Protein AF-A0A2G2LT87-F1 (afdb_monomer)

Mean predicted aligned error: 10.9 Å

Sequence (177 aa):
MTANQSNPQNSFKLSARSSERLAGVHKDLARVVRRALQLSAIDFTVLEGRRSIERQTQLYESGATRTLNSRHLSGHAVDLGAWVGGGVRWDWPLYETINQAMQLAATEQCVPVEWGGDWKNFKDGPHFQLPWDTYPILRQAQDEEIQNEGANQTPHGEPVEPCPSSILRQAQDEGTE

Radius of gyration: 18.76 Å; Cα contacts (8 Å, |Δi|>4): 238; chains: 1; bounding box: 46×57×58 Å

Foldseek 3Di:
DDDPPPDPQPPADADPVQVVQLVQADPLLSQLLNQLCRVFPFHKYWPHFADDLVRLVVCCVVVVDVDSDDQSPNRFKTFMFTQPPHDGDDDQVSLVRSVVSSLVSCQVSLFDKDAQCPDPPDRDSRMMGGDCVVDPPPDPPPPDDDDDDDDDDDDDDDPDDRRPPVSVPPPPPPDDD

pLDDT: mean 81.55, std 22.49, range [33.25, 98.69]

Nearest PDB structures (foldseek):
  5opz-assembly2_B  TM=9.266E-01  e=4.142E-18  Serratia marcescens
  8q2g-assembly1_A  TM=9.250E-01  e=1.895E-13  Escherichia phage ECD7
  2mxz-assembly1_A  TM=7.699E-01  e=1.326E-09  Tequintavirus T5
  8p3a-assembly1_A  TM=7.446E-01  e=9.917E-09  Escherichia phage T5

Secondary structure (DSSP, 8-state):
---------------HHHHHHHHTS-HHHHHHHHHHHHH-SSEEEEEE-S--HHHHHHHHHTTS-S-S--GGGGT-EEEEEEEETTEEE--HHHHHHHHHHHHHHHHHTT---EEGGG-SSS--TTEEE--TTTS-------SS-S----------PPP-PPPPHHHHTTSS-S---

Structure (mmCIF, N/CA/C/O backbone):
data_AF-A0A2G2LT87-F1
#
_entry.id   AF-A0A2G2LT87-F1
#
loop_
_atom_site.group_PDB
_atom_site.id
_atom_site.type_symbol
_atom_site.label_atom_id
_atom_site.label_alt_id
_atom_site.label_comp_id
_atom_site.label_asym_id
_atom_site.label_entity_id
_atom_site.label_seq_id
_atom_site.pdbx_PDB_ins_code
_atom_site.Cartn_x
_atom_site.Cartn_y
_atom_site.Cartn_z
_atom_site.occupancy
_atom_site.B_iso_or_equiv
_atom_site.auth_seq_id
_atom_site.auth_comp_id
_atom_site.auth_asym_id
_atom_site.auth_atom_id
_atom_site.pdbx_PDB_model_num
ATOM 1 N N . MET A 1 1 ? -6.455 13.511 35.532 1.00 38.75 1 MET A N 1
ATOM 2 C CA . MET A 1 1 ? -7.447 12.585 34.949 1.00 38.75 1 MET A CA 1
ATOM 3 C C . MET A 1 1 ? -7.328 12.694 33.438 1.00 38.75 1 MET A C 1
ATOM 5 O O . MET A 1 1 ? -7.975 13.547 32.852 1.00 38.75 1 MET A O 1
ATOM 9 N N . THR A 1 2 ? -6.438 11.931 32.812 1.00 36.53 2 THR A N 1
ATOM 10 C CA . THR A 1 2 ? -6.363 11.853 31.346 1.00 36.53 2 THR A CA 1
ATOM 11 C C . THR A 1 2 ? -6.905 10.493 30.942 1.00 36.53 2 THR A C 1
ATOM 13 O O . THR A 1 2 ? -6.477 9.458 31.451 1.00 36.53 2 THR A O 1
ATOM 16 N N . ALA A 1 3 ? -7.965 10.527 30.140 1.00 38.31 3 ALA A N 1
ATOM 17 C CA . ALA A 1 3 ? -8.736 9.365 29.749 1.00 38.31 3 ALA A CA 1
ATOM 18 C C . ALA A 1 3 ? -7.861 8.411 28.931 1.00 38.31 3 ALA A C 1
ATOM 20 O O . ALA A 1 3 ? -7.444 8.728 27.820 1.00 38.31 3 ALA A O 1
ATOM 21 N N . ASN A 1 4 ? -7.611 7.235 29.497 1.00 41.84 4 ASN A N 1
ATOM 22 C CA . ASN A 1 4 ? -7.094 6.082 28.785 1.00 41.84 4 ASN A CA 1
ATOM 23 C C . ASN A 1 4 ? -8.239 5.559 27.902 1.00 41.84 4 ASN A C 1
ATOM 25 O O . ASN A 1 4 ? -9.053 4.749 28.345 1.00 41.84 4 ASN A O 1
ATOM 29 N N . GLN A 1 5 ? -8.390 6.116 26.699 1.00 45.91 5 GLN A N 1
ATOM 30 C CA . GLN A 1 5 ? -9.347 5.606 25.722 1.00 45.91 5 GLN A CA 1
ATOM 31 C C . GLN A 1 5 ? -8.741 4.345 25.110 1.00 45.91 5 GLN A C 1
ATOM 33 O O . GLN A 1 5 ? -7.972 4.398 24.155 1.00 45.91 5 GLN A O 1
ATOM 38 N N . SER A 1 6 ? -9.058 3.198 25.706 1.00 44.75 6 SER A N 1
ATOM 39 C CA . SER A 1 6 ? -8.849 1.895 25.088 1.00 44.75 6 SER A CA 1
ATOM 40 C C . SER A 1 6 ? -9.601 1.872 23.759 1.00 44.75 6 SER A C 1
ATOM 42 O O . SER A 1 6 ? -10.829 1.764 23.743 1.00 44.75 6 SER A O 1
ATOM 44 N N . ASN A 1 7 ? -8.857 2.022 22.664 1.00 52.34 7 ASN A N 1
ATOM 45 C CA . ASN A 1 7 ? -9.344 1.886 21.299 1.00 52.34 7 ASN A CA 1
ATOM 46 C C . ASN A 1 7 ? -10.058 0.523 21.179 1.00 52.34 7 ASN A C 1
ATOM 48 O O . ASN A 1 7 ? -9.438 -0.494 21.523 1.00 52.34 7 ASN A O 1
ATOM 52 N N . PRO A 1 8 ? -11.346 0.456 20.788 1.00 50.50 8 PRO A N 1
ATOM 53 C CA . PRO A 1 8 ? -12.008 -0.823 20.581 1.00 50.50 8 PRO A CA 1
ATOM 54 C C . PRO A 1 8 ? -11.186 -1.617 19.567 1.00 50.50 8 PRO A C 1
ATOM 56 O O . PRO A 1 8 ? -10.862 -1.123 18.492 1.00 50.50 8 PRO A O 1
ATOM 59 N N . GLN A 1 9 ? -10.793 -2.833 19.947 1.00 55.97 9 GLN A N 1
ATOM 60 C CA . GLN A 1 9 ? -10.090 -3.774 19.080 1.00 55.97 9 GLN A CA 1
ATOM 61 C C . GLN A 1 9 ? -11.013 -4.155 17.912 1.00 55.97 9 GLN A C 1
ATOM 63 O O . GLN A 1 9 ? -11.699 -5.179 17.944 1.00 55.97 9 GLN A O 1
ATOM 68 N N . ASN A 1 10 ? -11.060 -3.309 16.885 1.00 59.47 10 ASN A N 1
ATOM 69 C CA . ASN A 1 10 ? -11.705 -3.609 15.620 1.00 59.47 10 ASN A CA 1
ATOM 70 C C . ASN A 1 10 ? -10.860 -4.684 14.934 1.00 59.47 10 ASN A C 1
ATOM 72 O O . ASN A 1 10 ? -9.873 -4.398 14.266 1.00 59.47 10 ASN A O 1
ATOM 76 N N . SER A 1 11 ? -11.216 -5.953 15.135 1.00 72.06 11 SER A N 1
ATOM 77 C CA . SER A 1 11 ? -10.541 -7.067 14.462 1.00 72.06 11 SER A CA 1
ATOM 78 C C . SER A 1 11 ? -11.033 -7.203 13.016 1.00 72.06 11 SER A C 1
ATOM 80 O O . SER A 1 11 ? -11.735 -8.151 12.657 1.00 72.06 11 SER A O 1
ATOM 82 N N . PHE A 1 12 ? -10.683 -6.231 12.171 1.00 86.44 12 PHE A N 1
ATOM 83 C CA . PHE A 1 12 ? -10.864 -6.362 10.730 1.00 86.44 12 PHE A CA 1
ATOM 84 C C . PHE A 1 12 ? -10.056 -7.559 10.213 1.00 86.44 12 PHE A C 1
ATOM 86 O O . PHE A 1 12 ? -9.000 -7.919 10.745 1.00 86.44 12 PHE A O 1
ATOM 93 N N . LYS A 1 13 ? -10.578 -8.226 9.182 1.00 87.00 13 LYS A N 1
ATOM 94 C CA . LYS A 1 13 ? -9.963 -9.422 8.601 1.00 87.00 13 LYS A CA 1
ATOM 95 C C . LYS A 1 13 ? -9.794 -9.232 7.110 1.00 87.00 13 LYS A C 1
ATOM 97 O O . LYS A 1 13 ? -10.723 -8.829 6.417 1.00 87.00 13 LYS A O 1
ATOM 102 N N . LEU A 1 14 ? -8.622 -9.605 6.609 1.00 87.44 14 LEU A N 1
ATOM 103 C CA . LEU A 1 14 ? -8.387 -9.638 5.175 1.00 87.44 14 LEU A CA 1
ATOM 104 C C . LEU A 1 14 ? -9.362 -10.615 4.517 1.00 87.44 14 LEU A C 1
ATOM 106 O O . LEU A 1 14 ? -9.469 -11.776 4.915 1.00 87.44 14 LEU A O 1
ATOM 110 N N . SER A 1 15 ? -10.033 -10.150 3.467 1.00 90.12 15 SER A N 1
ATOM 111 C CA . SER A 1 15 ? -10.790 -11.033 2.582 1.00 90.12 15 SER A CA 1
ATOM 112 C C . SER A 1 15 ? -9.869 -12.074 1.923 1.00 90.12 15 SER A C 1
ATOM 114 O O . SER A 1 15 ? -8.647 -11.890 1.843 1.00 90.12 15 SER A O 1
ATOM 116 N N . ALA A 1 16 ? -10.452 -13.153 1.390 1.00 92.56 16 ALA A N 1
ATOM 117 C CA . ALA A 1 16 ? -9.708 -14.143 0.604 1.00 92.56 16 ALA A CA 1
ATOM 118 C C . ALA A 1 16 ? -8.953 -13.479 -0.564 1.00 92.56 16 ALA A C 1
ATOM 120 O O . ALA A 1 16 ? -7.751 -13.671 -0.723 1.00 92.56 16 ALA A O 1
ATOM 121 N N . ARG A 1 17 ? -9.628 -12.572 -1.280 1.00 92.06 17 ARG A N 1
ATOM 122 C CA . ARG A 1 17 ? -9.048 -11.787 -2.378 1.00 92.06 17 ARG A CA 1
ATOM 123 C C . ARG A 1 17 ? -7.872 -10.919 -1.924 1.00 92.06 17 ARG A C 1
ATOM 125 O O . ARG A 1 17 ? -6.863 -10.837 -2.618 1.00 92.06 17 ARG A O 1
ATOM 132 N N . SER A 1 18 ? -7.991 -10.259 -0.771 1.00 92.81 18 SER A N 1
ATOM 133 C CA . SER A 1 18 ? -6.892 -9.454 -0.224 1.00 92.81 18 SER A CA 1
ATOM 134 C C . SER A 1 18 ? -5.689 -10.331 0.126 1.00 92.81 18 SER A C 1
ATOM 136 O O . SER A 1 18 ? -4.548 -9.950 -0.120 1.00 92.81 18 SER A O 1
ATOM 138 N N . SER A 1 19 ? -5.947 -11.527 0.658 1.00 92.88 19 SER A N 1
ATOM 139 C CA . SER A 1 19 ? -4.910 -12.491 1.029 1.00 92.88 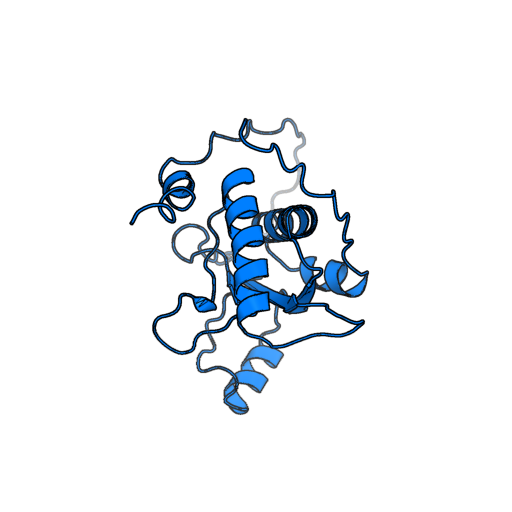19 SER A CA 1
ATOM 140 C C . SER A 1 19 ? -4.166 -13.034 -0.193 1.00 92.88 19 SER A C 1
ATOM 142 O O . SER A 1 19 ? -2.939 -13.091 -0.176 1.00 92.88 19 SER A O 1
ATOM 144 N N . GLU A 1 20 ? -4.881 -13.354 -1.274 1.00 94.00 20 GLU A N 1
ATOM 145 C CA . GLU A 1 20 ? -4.293 -13.759 -2.560 1.00 94.00 20 GLU A CA 1
ATOM 146 C C . GLU A 1 20 ? -3.398 -12.663 -3.149 1.00 94.00 20 GLU A C 1
ATOM 148 O O . GLU A 1 20 ? -2.275 -12.931 -3.570 1.00 94.00 20 GLU A O 1
ATOM 153 N N . ARG A 1 21 ? -3.848 -11.403 -3.117 1.00 94.88 21 ARG A N 1
ATOM 154 C CA . ARG A 1 21 ? -3.064 -10.266 -3.628 1.00 94.88 21 ARG A CA 1
ATOM 155 C C . ARG A 1 21 ? -1.793 -10.006 -2.827 1.00 94.88 21 ARG A C 1
ATOM 157 O O . ARG A 1 21 ? -0.785 -9.609 -3.409 1.00 94.88 21 ARG A O 1
ATOM 164 N N . LEU A 1 22 ? -1.814 -10.269 -1.520 1.00 94.44 22 LEU A N 1
ATOM 165 C CA . LEU A 1 22 ? -0.622 -10.184 -0.673 1.00 94.44 22 LEU A CA 1
ATOM 166 C C . LEU A 1 22 ? 0.343 -11.359 -0.854 1.00 94.44 22 LEU A C 1
ATOM 168 O O . LEU A 1 22 ? 1.492 -11.240 -0.436 1.00 94.44 22 LEU A O 1
ATOM 172 N N . ALA A 1 23 ? -0.072 -12.476 -1.458 1.00 92.75 23 ALA A N 1
ATOM 173 C CA . ALA A 1 23 ? 0.780 -13.661 -1.580 1.00 92.75 23 ALA A CA 1
ATOM 174 C C . ALA A 1 23 ? 2.059 -13.394 -2.395 1.00 92.75 23 ALA A C 1
ATOM 176 O O . ALA A 1 23 ? 3.103 -13.969 -2.104 1.00 92.75 23 ALA A O 1
ATOM 177 N N . GLY A 1 24 ? 1.988 -12.500 -3.388 1.00 91.31 24 GLY A N 1
ATOM 178 C CA . GLY A 1 24 ? 3.138 -12.088 -4.201 1.00 91.31 24 GLY A CA 1
ATOM 179 C C . GLY A 1 24 ? 3.930 -10.896 -3.651 1.00 91.31 24 GLY A C 1
ATOM 180 O O . GLY A 1 24 ? 4.903 -10.486 -4.285 1.00 91.31 24 GLY A O 1
ATOM 181 N N . VAL A 1 25 ? 3.506 -10.313 -2.525 1.00 97.31 25 VAL A N 1
ATOM 182 C CA . VAL A 1 25 ? 4.134 -9.136 -1.9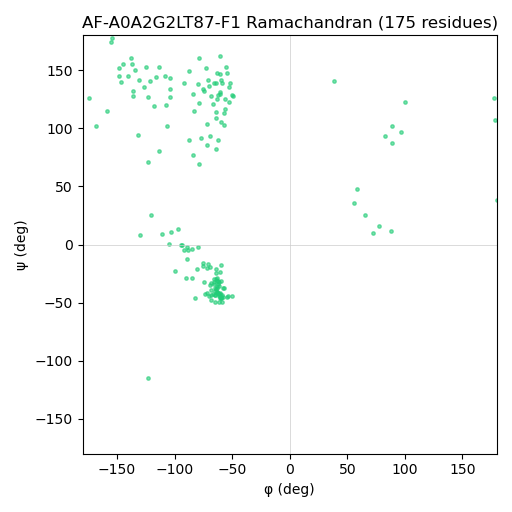06 1.00 97.31 25 VAL A CA 1
ATOM 183 C C . VAL A 1 25 ? 5.264 -9.573 -0.968 1.00 97.31 25 VAL A C 1
ATOM 185 O O . VAL A 1 25 ? 5.208 -10.642 -0.358 1.00 97.31 25 VAL A O 1
ATOM 188 N N . HIS A 1 26 ? 6.297 -8.740 -0.834 1.00 97.50 26 HIS A N 1
ATOM 189 C CA . HIS A 1 26 ? 7.415 -8.958 0.075 1.00 97.50 26 HIS A CA 1
ATOM 190 C C . HIS A 1 26 ? 6.909 -9.217 1.501 1.00 97.50 26 HIS A C 1
ATOM 192 O O . HIS A 1 26 ? 6.024 -8.516 2.001 1.00 97.50 26 HIS A O 1
ATOM 198 N N . LYS A 1 27 ? 7.481 -10.225 2.172 1.00 97.06 27 LYS A N 1
ATOM 199 C CA . LYS A 1 27 ? 6.976 -10.737 3.458 1.00 97.06 27 LYS A CA 1
ATOM 200 C C . LYS A 1 27 ? 6.905 -9.656 4.539 1.00 97.06 27 LYS A C 1
ATOM 202 O O . LYS A 1 27 ? 5.945 -9.645 5.305 1.00 97.06 27 LYS A O 1
ATOM 207 N N . ASP A 1 28 ? 7.874 -8.743 4.563 1.00 97.44 28 ASP A N 1
ATOM 208 C CA . ASP A 1 28 ? 7.902 -7.617 5.504 1.00 97.44 28 ASP A CA 1
ATOM 209 C C . ASP A 1 28 ? 6.748 -6.643 5.288 1.00 97.44 28 ASP A C 1
ATOM 211 O O . ASP A 1 28 ? 5.999 -6.371 6.224 1.00 97.44 28 ASP A O 1
ATOM 215 N N . LEU A 1 29 ? 6.520 -6.202 4.047 1.00 98.12 29 LEU A N 1
ATOM 216 C CA . LEU A 1 29 ? 5.395 -5.321 3.738 1.00 98.12 29 LEU A CA 1
ATOM 217 C C . LEU A 1 29 ? 4.062 -6.017 4.032 1.00 98.12 29 LEU A C 1
ATOM 219 O O . LEU A 1 29 ? 3.175 -5.436 4.650 1.00 98.12 29 LEU A O 1
ATOM 223 N N . ALA A 1 30 ? 3.932 -7.297 3.680 1.00 97.88 30 ALA A N 1
ATOM 224 C CA . ALA A 1 30 ? 2.733 -8.069 3.992 1.00 97.88 30 ALA A CA 1
ATOM 225 C C . ALA A 1 30 ? 2.513 -8.242 5.511 1.00 97.88 30 ALA A C 1
ATOM 227 O O . ALA A 1 30 ? 1.370 -8.370 5.955 1.00 97.88 30 ALA A O 1
ATOM 228 N N . ARG A 1 31 ? 3.578 -8.276 6.325 1.00 97.06 31 ARG A N 1
ATOM 229 C CA . ARG A 1 31 ? 3.489 -8.296 7.794 1.00 97.06 31 ARG A CA 1
ATOM 230 C C . ARG A 1 31 ? 2.995 -6.951 8.328 1.00 97.06 31 ARG A C 1
ATOM 232 O O . ARG A 1 31 ? 2.070 -6.951 9.138 1.00 97.06 31 ARG A O 1
ATOM 239 N N . VAL A 1 32 ? 3.521 -5.839 7.807 1.00 98.12 32 VAL A N 1
ATOM 240 C CA . VAL A 1 32 ? 3.046 -4.484 8.133 1.00 98.12 32 VAL A CA 1
ATOM 241 C C . VAL A 1 32 ? 1.567 -4.326 7.789 1.00 98.12 32 VAL A C 1
ATOM 243 O O . VAL A 1 32 ? 0.794 -3.957 8.662 1.00 98.12 32 VAL A O 1
ATOM 246 N N . VAL A 1 33 ? 1.131 -4.699 6.580 1.00 97.69 33 VAL A N 1
ATOM 247 C CA . VAL A 1 33 ? -0.281 -4.581 6.158 1.00 97.69 33 VAL A CA 1
ATOM 248 C C . VAL A 1 33 ? -1.221 -5.353 7.090 1.00 97.69 33 VAL A C 1
ATOM 250 O O . VAL A 1 33 ? -2.256 -4.836 7.509 1.00 97.69 33 VAL A O 1
ATOM 253 N N . ARG A 1 34 ? -0.862 -6.592 7.457 1.00 96.25 34 ARG A N 1
ATOM 254 C CA . ARG A 1 34 ? -1.663 -7.396 8.397 1.00 96.25 34 ARG A CA 1
ATOM 255 C C . ARG A 1 34 ? -1.737 -6.756 9.778 1.00 96.25 34 ARG A C 1
ATOM 257 O O . ARG A 1 34 ? -2.780 -6.847 10.421 1.00 96.25 34 ARG A O 1
ATOM 264 N N . ARG A 1 35 ? -0.647 -6.136 10.234 1.00 96.06 35 ARG A N 1
ATOM 265 C CA . ARG A 1 35 ? -0.607 -5.452 11.525 1.00 96.06 35 ARG A CA 1
ATOM 266 C C . ARG A 1 35 ? -1.385 -4.136 11.495 1.00 96.06 35 ARG A C 1
ATOM 268 O O . ARG A 1 35 ? -2.173 -3.896 12.401 1.00 96.06 35 ARG A O 1
ATOM 275 N N . ALA A 1 36 ? -1.255 -3.351 10.432 1.00 96.50 36 ALA A N 1
ATOM 276 C CA . ALA A 1 36 ? -1.998 -2.111 10.227 1.00 96.50 36 ALA A CA 1
ATOM 277 C C . ALA A 1 36 ? -3.512 -2.344 10.261 1.00 96.50 36 ALA A C 1
ATOM 279 O O . ALA A 1 36 ? -4.239 -1.559 10.857 1.00 96.50 36 ALA A O 1
ATOM 280 N N . LEU A 1 37 ? -3.989 -3.467 9.716 1.00 94.62 37 LEU A N 1
ATOM 281 C CA . LEU A 1 37 ? -5.409 -3.822 9.753 1.00 94.62 37 LEU A CA 1
ATOM 282 C C . LEU A 1 37 ? -5.945 -4.028 11.183 1.00 94.62 37 LEU A C 1
ATOM 284 O O . LEU A 1 37 ? -7.117 -3.786 11.437 1.00 94.62 37 LEU A O 1
ATOM 288 N N . GLN A 1 38 ? -5.090 -4.443 12.124 1.00 94.12 38 GLN A N 1
ATOM 289 C CA . GLN A 1 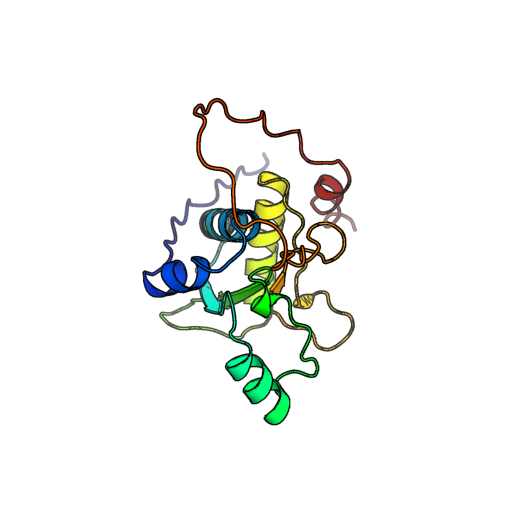38 ? -5.447 -4.586 13.544 1.00 94.12 38 GLN A CA 1
ATOM 290 C C . GLN A 1 38 ? -5.418 -3.252 14.302 1.00 94.12 38 GLN A C 1
ATOM 292 O O . GLN A 1 38 ? -5.983 -3.151 15.387 1.00 94.12 38 GLN A O 1
ATOM 297 N N . LEU A 1 39 ? -4.703 -2.261 13.767 1.00 94.06 39 LEU A N 1
ATOM 298 C CA . LEU A 1 39 ? -4.488 -0.955 14.390 1.00 94.06 39 LEU A CA 1
ATOM 299 C C . LEU A 1 39 ? -5.410 0.127 13.818 1.00 94.06 39 LEU A C 1
ATOM 301 O O . LEU A 1 39 ? -5.638 1.143 14.470 1.00 94.06 39 LEU A O 1
ATOM 305 N N . SER A 1 40 ? -5.914 -0.067 12.599 1.00 93.44 40 SER A N 1
ATOM 306 C CA . SER A 1 40 ? -6.667 0.954 11.882 1.00 93.44 40 SER A CA 1
ATOM 307 C C . SER A 1 40 ? -8.043 1.204 12.490 1.00 93.44 40 SER A C 1
ATOM 309 O O . SER A 1 40 ? -8.758 0.285 12.891 1.00 93.44 40 SER A O 1
ATOM 311 N N . ALA A 1 41 ? -8.440 2.476 12.504 1.00 92.50 41 ALA A N 1
ATOM 312 C CA . ALA A 1 41 ? -9.782 2.890 12.893 1.00 92.50 41 ALA A CA 1
ATOM 313 C C . ALA A 1 41 ? -10.843 2.527 11.836 1.00 92.50 41 ALA A C 1
ATOM 315 O O . ALA A 1 41 ? -12.030 2.455 12.159 1.00 92.50 41 ALA A O 1
ATOM 316 N N . ILE A 1 42 ? -10.427 2.283 10.587 1.00 93.62 42 ILE A N 1
ATOM 317 C CA . ILE A 1 42 ? -11.308 1.928 9.472 1.00 93.62 42 ILE A CA 1
ATOM 318 C C . ILE A 1 42 ? -10.865 0.620 8.816 1.00 93.62 42 ILE A C 1
ATOM 320 O O . ILE A 1 42 ? -9.690 0.263 8.841 1.00 93.62 42 ILE A O 1
ATOM 324 N N . ASP A 1 43 ? -11.813 -0.090 8.209 1.00 95.56 43 ASP A N 1
ATOM 325 C CA . ASP A 1 43 ? -11.487 -1.269 7.413 1.00 95.56 43 ASP A CA 1
ATOM 326 C C . ASP A 1 43 ? -10.828 -0.841 6.095 1.00 95.56 43 ASP A C 1
ATOM 328 O O . ASP A 1 43 ? -11.099 0.237 5.551 1.00 95.56 43 ASP A O 1
ATOM 332 N N . PHE A 1 44 ? -9.980 -1.703 5.549 1.00 96.81 44 PHE A N 1
ATOM 333 C CA . PHE A 1 44 ? -9.403 -1.510 4.229 1.00 96.81 44 PHE A CA 1
ATOM 334 C C . PHE A 1 4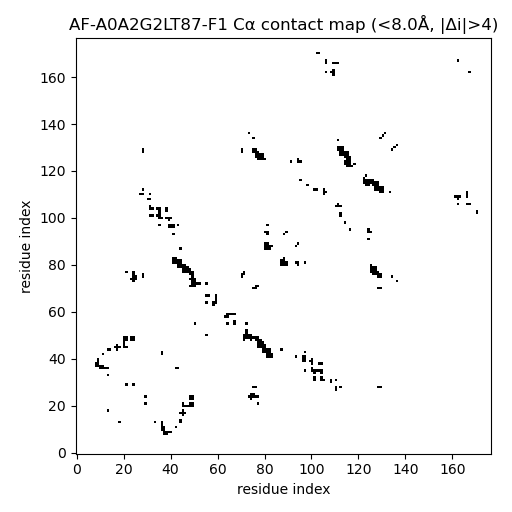4 ? -9.149 -2.844 3.531 1.00 96.81 44 PHE A C 1
ATOM 336 O O . PHE A 1 44 ? -8.891 -3.886 4.134 1.00 96.81 44 PHE A O 1
ATOM 343 N N . THR A 1 45 ? -9.188 -2.808 2.204 1.00 97.06 45 THR A N 1
ATOM 344 C CA . THR A 1 45 ? -8.936 -3.967 1.348 1.00 97.06 45 THR A CA 1
ATOM 345 C C . THR A 1 45 ? -7.657 -3.783 0.545 1.00 97.06 45 THR A C 1
ATOM 347 O O . THR A 1 45 ? -7.294 -2.668 0.186 1.00 97.06 45 THR A O 1
ATOM 350 N N . VAL A 1 46 ? -7.006 -4.889 0.181 1.00 97.75 46 VAL A N 1
ATOM 351 C CA . VAL A 1 46 ? -5.870 -4.864 -0.746 1.00 97.75 46 VAL A CA 1
ATOM 352 C C . VAL A 1 46 ? -6.413 -4.851 -2.174 1.00 97.75 46 VAL A C 1
ATOM 354 O O . VAL A 1 46 ? -7.087 -5.794 -2.611 1.00 97.75 46 VAL A O 1
ATOM 357 N N . LEU A 1 47 ? -6.163 -3.759 -2.888 1.00 96.88 47 LEU A N 1
ATOM 358 C CA . LEU A 1 47 ? -6.589 -3.543 -4.269 1.00 96.88 47 LEU A CA 1
ATOM 359 C C . LEU A 1 47 ? -5.622 -4.207 -5.244 1.00 96.88 47 LEU A C 1
ATOM 361 O O . LEU A 1 47 ? -6.062 -4.947 -6.126 1.00 96.88 47 LEU A O 1
ATOM 365 N N . GLU A 1 48 ? -4.323 -4.017 -5.029 1.00 97.06 48 GLU A N 1
ATOM 366 C CA . GLU A 1 48 ? -3.263 -4.569 -5.865 1.00 97.06 48 GLU A CA 1
ATOM 367 C C . GLU A 1 48 ? -2.016 -4.874 -5.025 1.00 97.06 48 GLU A C 1
ATOM 369 O O . GLU A 1 48 ? -1.720 -4.185 -4.054 1.00 97.06 48 GLU A O 1
ATOM 374 N N . GLY A 1 49 ? -1.309 -5.949 -5.371 1.00 96.81 49 GLY A N 1
ATOM 375 C CA . GLY A 1 49 ? -0.048 -6.349 -4.744 1.00 96.81 49 GLY A CA 1
ATOM 376 C C . GLY A 1 49 ? 1.040 -6.441 -5.806 1.00 96.81 49 GLY A C 1
ATOM 377 O O . GLY A 1 49 ? 1.365 -5.446 -6.452 1.00 96.81 49 GLY A O 1
ATOM 378 N N . ARG A 1 50 ? 1.568 -7.647 -6.052 1.00 96.50 50 ARG A N 1
ATOM 379 C CA . ARG A 1 50 ? 2.494 -7.862 -7.172 1.00 96.50 50 ARG A CA 1
ATOM 380 C C . ARG A 1 50 ? 1.774 -7.729 -8.516 1.00 96.50 50 ARG A C 1
ATOM 382 O O . ARG A 1 50 ? 0.777 -8.407 -8.758 1.00 96.50 50 ARG A O 1
ATOM 389 N N . ARG A 1 51 ? 2.325 -6.895 -9.396 1.00 94.31 51 ARG A N 1
ATOM 390 C CA . ARG A 1 51 ? 1.820 -6.630 -10.750 1.00 94.31 51 ARG A CA 1
ATOM 391 C C . ARG A 1 51 ? 2.686 -7.343 -11.786 1.00 94.31 51 ARG A C 1
ATOM 393 O O . ARG A 1 51 ? 3.901 -7.435 -11.616 1.00 94.31 51 ARG A O 1
ATOM 400 N N . SER A 1 52 ? 2.072 -7.848 -12.854 1.00 94.69 52 SER A N 1
ATOM 401 C CA . SER A 1 52 ? 2.810 -8.421 -13.986 1.00 94.69 52 SER A CA 1
ATOM 402 C C . SER A 1 52 ? 3.371 -7.326 -14.899 1.00 94.69 52 SER A C 1
ATOM 404 O O . SER A 1 52 ? 2.897 -6.184 -14.883 1.00 94.69 52 SER A O 1
ATOM 406 N N . ILE A 1 53 ? 4.370 -7.665 -15.715 1.00 94.44 53 ILE A N 1
ATOM 407 C CA . ILE A 1 53 ? 4.944 -6.704 -16.660 1.00 94.44 53 ILE A CA 1
ATOM 408 C C . ILE A 1 53 ? 3.920 -6.291 -17.722 1.00 94.44 53 ILE A C 1
ATOM 410 O O . ILE A 1 53 ? 3.820 -5.113 -18.044 1.00 94.44 53 ILE A O 1
ATOM 414 N N . GLU A 1 54 ? 3.079 -7.218 -18.181 1.00 96.19 54 GLU A N 1
ATOM 415 C CA . GLU A 1 54 ? 2.024 -6.961 -19.166 1.00 96.19 54 GLU A CA 1
ATOM 416 C C . GLU A 1 54 ? 1.014 -5.946 -18.627 1.00 96.19 54 GLU A C 1
ATOM 418 O O . GLU A 1 54 ? 0.646 -4.997 -19.318 1.00 96.19 54 GLU A O 1
ATOM 423 N N . ARG A 1 55 ? 0.602 -6.101 -17.360 1.00 94.50 55 ARG A N 1
ATOM 424 C CA . ARG A 1 55 ? -0.300 -5.151 -16.704 1.00 94.50 55 ARG A CA 1
ATOM 425 C C . ARG A 1 55 ? 0.348 -3.775 -16.547 1.00 94.50 55 ARG A C 1
ATOM 427 O O . ARG A 1 55 ? -0.327 -2.771 -16.757 1.00 94.50 55 ARG A O 1
ATOM 434 N N . GLN A 1 56 ? 1.634 -3.713 -16.198 1.00 96.31 56 GLN A N 1
ATOM 435 C CA . GLN A 1 56 ? 2.358 -2.442 -16.101 1.00 96.31 56 GLN A CA 1
ATOM 436 C C . GLN A 1 56 ? 2.450 -1.738 -17.460 1.00 96.31 56 GLN A C 1
ATOM 438 O O . GLN A 1 56 ? 2.220 -0.532 -17.524 1.00 96.31 56 GLN A O 1
ATOM 443 N N . THR A 1 57 ? 2.718 -2.480 -18.537 1.00 95.06 57 THR A N 1
ATOM 444 C CA . THR A 1 57 ? 2.731 -1.947 -19.905 1.00 95.06 57 THR A CA 1
ATOM 445 C C . THR A 1 57 ? 1.365 -1.387 -20.294 1.00 95.06 57 THR A C 1
ATOM 447 O O . THR A 1 57 ? 1.290 -0.249 -20.740 1.00 95.06 57 THR A O 1
ATOM 450 N N . GLN A 1 58 ? 0.272 -2.109 -20.021 1.00 96.19 58 GLN A N 1
ATOM 451 C CA . GLN A 1 58 ? -1.088 -1.614 -20.285 1.00 96.19 58 GLN A CA 1
ATOM 452 C C . GLN A 1 58 ? -1.393 -0.305 -19.542 1.00 96.19 58 GLN A C 1
ATOM 454 O O . GLN A 1 58 ? -1.972 0.613 -20.116 1.00 96.19 58 GLN A O 1
ATOM 459 N N . LEU A 1 59 ? -1.007 -0.206 -18.263 1.00 93.19 59 LEU A N 1
ATOM 460 C CA . LEU A 1 59 ? -1.197 1.015 -17.473 1.00 93.19 59 LEU A CA 1
ATOM 461 C C . LEU A 1 59 ? -0.351 2.177 -18.002 1.00 93.19 59 LEU A C 1
ATOM 463 O O . LEU A 1 59 ? -0.764 3.333 -17.909 1.00 93.19 59 LEU A O 1
ATOM 467 N N . TYR A 1 60 ? 0.839 1.882 -18.522 1.00 93.25 60 TYR A N 1
ATOM 468 C CA . TYR A 1 60 ? 1.718 2.881 -19.117 1.00 93.25 60 TYR A CA 1
ATOM 469 C C . TYR A 1 60 ? 1.120 3.413 -20.424 1.00 93.25 60 TYR A C 1
ATOM 471 O O . TYR A 1 60 ? 0.990 4.622 -20.596 1.00 93.25 60 TYR A O 1
ATOM 479 N N . GLU A 1 61 ? 0.666 2.516 -21.301 1.00 94.69 61 GLU A N 1
ATOM 480 C CA . GLU A 1 61 ? -0.001 2.855 -22.563 1.00 94.69 61 GLU A CA 1
ATOM 481 C C . GLU A 1 61 ? -1.304 3.635 -22.347 1.00 94.69 61 GLU A C 1
ATOM 483 O O . GLU A 1 61 ? -1.605 4.558 -23.102 1.00 94.69 61 GLU A O 1
ATOM 488 N N . SER A 1 62 ? -2.059 3.323 -21.288 1.00 94.75 62 SER A N 1
ATOM 489 C CA . SER A 1 62 ? -3.279 4.056 -20.936 1.00 94.75 62 SER A CA 1
ATOM 490 C C . SER A 1 62 ? -3.020 5.376 -20.195 1.00 94.75 62 SER A C 1
ATOM 492 O O . SER A 1 62 ? -3.976 6.052 -19.817 1.00 94.75 62 SER A O 1
ATOM 494 N N . GLY A 1 63 ? -1.759 5.723 -19.908 1.00 90.94 63 GLY A N 1
ATOM 495 C CA . GLY A 1 63 ? -1.379 6.926 -19.160 1.00 90.94 63 GLY A CA 1
ATOM 496 C C . GLY A 1 63 ? -1.688 6.890 -17.657 1.00 90.94 63 GLY A C 1
ATOM 497 O O . GLY A 1 63 ? -1.561 7.915 -16.987 1.00 90.94 63 GLY A O 1
ATOM 498 N N . ALA A 1 64 ? -2.071 5.732 -17.108 1.00 87.88 64 ALA A N 1
ATOM 499 C CA . ALA A 1 64 ? -2.338 5.547 -15.678 1.00 87.88 64 ALA A CA 1
ATOM 500 C C . ALA A 1 64 ? -1.047 5.479 -14.841 1.00 87.88 64 ALA A C 1
ATOM 502 O O . ALA A 1 64 ? -1.068 5.700 -13.634 1.00 87.88 64 ALA A O 1
ATOM 503 N N . THR A 1 65 ? 0.094 5.207 -15.475 1.00 88.69 65 THR A N 1
ATOM 504 C CA . THR A 1 65 ? 1.424 5.332 -14.873 1.00 88.69 65 THR A CA 1
ATOM 505 C C . THR A 1 65 ? 2.390 5.986 -15.853 1.00 88.69 65 THR A C 1
ATOM 507 O O . THR A 1 65 ? 2.207 5.930 -17.065 1.00 88.69 65 THR A O 1
ATOM 510 N N . ARG A 1 66 ? 3.440 6.619 -15.325 1.00 88.75 66 ARG A N 1
ATOM 511 C CA . ARG A 1 66 ? 4.469 7.320 -16.113 1.00 88.75 66 ARG A CA 1
ATOM 512 C C . ARG A 1 66 ? 5.786 6.560 -16.201 1.00 88.75 66 ARG A C 1
ATOM 514 O O . ARG A 1 66 ? 6.745 7.065 -16.775 1.00 88.75 66 ARG A O 1
ATOM 521 N N . THR A 1 67 ? 5.862 5.379 -15.595 1.00 91.31 67 THR A N 1
ATOM 522 C CA . THR A 1 67 ? 7.099 4.605 -15.487 1.00 91.31 67 THR A CA 1
ATOM 523 C C . THR A 1 67 ? 6.823 3.122 -15.683 1.00 91.31 67 THR A C 1
ATOM 525 O O . THR A 1 67 ? 5.797 2.613 -15.241 1.00 91.31 67 THR A O 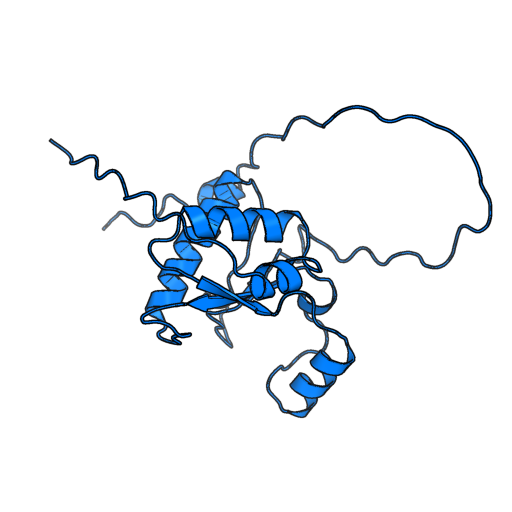1
ATOM 528 N N . LEU A 1 68 ? 7.757 2.412 -16.311 1.00 92.25 68 LEU A N 1
ATOM 529 C CA . LEU A 1 68 ? 7.791 0.945 -16.301 1.00 92.25 68 LEU A CA 1
ATOM 530 C C . LEU A 1 68 ? 8.596 0.405 -15.110 1.00 92.25 68 LEU A C 1
ATOM 532 O O . LEU A 1 68 ? 8.510 -0.773 -14.788 1.00 92.25 68 LEU A O 1
ATOM 536 N N . ASN A 1 69 ? 9.343 1.267 -14.417 1.00 92.69 69 ASN A N 1
ATOM 537 C CA . ASN A 1 69 ? 10.059 0.923 -13.199 1.00 92.69 69 ASN A CA 1
ATOM 538 C C . ASN A 1 69 ? 9.143 1.120 -11.979 1.00 92.69 69 ASN A C 1
ATOM 540 O O . ASN A 1 69 ? 9.068 2.219 -11.429 1.00 92.69 69 ASN A O 1
ATOM 544 N N . SER A 1 70 ? 8.414 0.068 -11.593 1.00 94.38 70 SER A N 1
ATOM 545 C CA . SER A 1 70 ? 7.459 0.082 -10.477 1.00 94.38 70 SER A CA 1
ATOM 546 C C . SER A 1 70 ? 7.806 -0.954 -9.408 1.00 94.38 70 SER A C 1
ATOM 548 O O . SER A 1 70 ? 8.147 -2.098 -9.715 1.00 94.38 70 SER A O 1
ATOM 550 N N . ARG A 1 71 ? 7.632 -0.585 -8.131 1.00 97.00 71 ARG A N 1
ATOM 551 C CA . ARG A 1 71 ? 7.791 -1.495 -6.984 1.00 97.00 71 ARG A CA 1
ATOM 552 C C . ARG A 1 71 ? 6.773 -2.639 -6.981 1.00 97.00 71 ARG A C 1
ATOM 554 O O . ARG A 1 71 ? 7.090 -3.715 -6.475 1.00 97.00 71 ARG A O 1
ATOM 561 N N . HIS A 1 72 ? 5.614 -2.478 -7.626 1.00 97.25 72 HIS A N 1
ATOM 562 C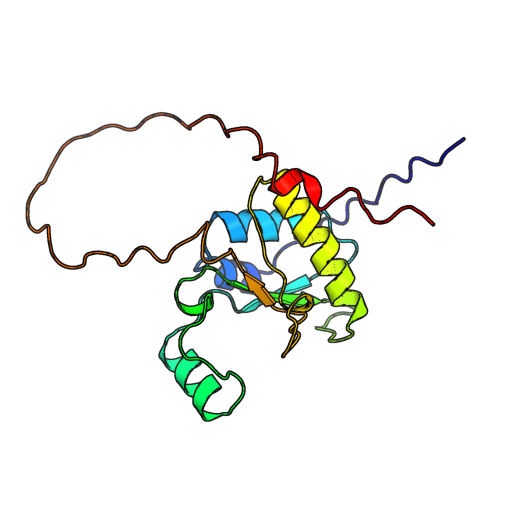 CA . HIS A 1 72 ? 4.648 -3.572 -7.773 1.00 97.25 72 HIS A CA 1
ATOM 563 C C . HIS A 1 72 ? 5.206 -4.743 -8.587 1.00 97.25 72 HIS A C 1
ATOM 565 O O . HIS A 1 72 ? 4.862 -5.887 -8.305 1.00 97.25 72 HIS A O 1
ATOM 571 N N . LEU A 1 73 ? 6.095 -4.500 -9.558 1.00 96.56 73 LEU A N 1
ATOM 572 C CA . LEU A 1 73 ? 6.664 -5.569 -10.394 1.00 96.56 73 LEU A CA 1
ATOM 573 C C . LEU A 1 73 ? 7.495 -6.566 -9.583 1.00 96.56 73 LEU A C 1
ATOM 575 O O 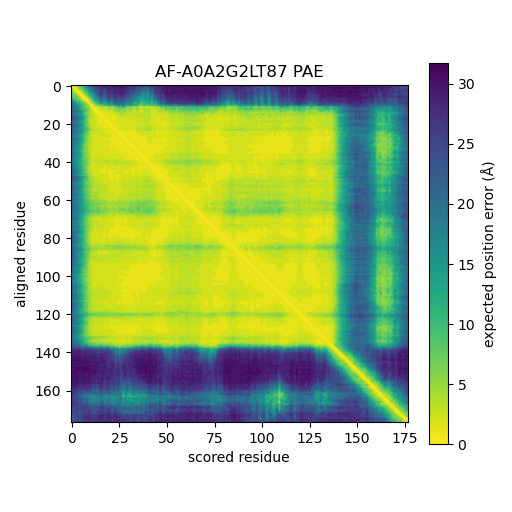. LEU A 1 73 ? 7.497 -7.768 -9.848 1.00 96.56 73 LEU A O 1
ATOM 579 N N . SER A 1 74 ? 8.196 -6.063 -8.570 1.00 95.69 74 SER A N 1
ATOM 580 C CA . SER A 1 74 ? 9.045 -6.866 -7.692 1.00 95.69 74 SER A CA 1
ATOM 581 C C . SER A 1 74 ? 8.327 -7.323 -6.418 1.00 95.69 74 SER A C 1
ATOM 583 O O . SER A 1 74 ? 8.925 -8.033 -5.618 1.00 95.69 74 SER A O 1
ATOM 585 N N . GLY A 1 75 ? 7.053 -6.955 -6.237 1.00 96.69 75 GLY A N 1
ATOM 586 C CA . GLY A 1 75 ? 6.274 -7.271 -5.036 1.00 96.69 75 GLY A CA 1
ATOM 587 C C . GLY A 1 75 ? 6.597 -6.384 -3.830 1.00 96.69 75 GLY A C 1
ATOM 588 O O . GLY A 1 75 ? 6.235 -6.728 -2.715 1.00 96.69 75 GLY A O 1
ATOM 589 N N . HIS A 1 76 ? 7.258 -5.244 -4.016 1.00 98.44 76 HIS A N 1
ATOM 590 C CA . HIS A 1 76 ? 7.633 -4.340 -2.923 1.00 98.44 76 HIS A CA 1
ATOM 591 C C . HIS A 1 76 ? 6.650 -3.176 -2.724 1.00 98.44 76 HIS A C 1
ATOM 593 O O . HIS A 1 76 ? 6.984 -2.207 -2.046 1.00 98.44 76 HIS A O 1
ATOM 599 N N . ALA A 1 77 ? 5.465 -3.247 -3.330 1.00 98.31 77 ALA A N 1
ATOM 600 C CA . ALA A 1 77 ? 4.399 -2.270 -3.153 1.00 98.31 77 ALA A CA 1
ATOM 601 C C . ALA A 1 77 ? 3.034 -2.945 -3.030 1.00 98.31 77 ALA A C 1
ATOM 603 O O . ALA A 1 77 ? 2.855 -4.105 -3.420 1.00 98.31 77 ALA A O 1
ATOM 604 N N . VAL A 1 78 ? 2.094 -2.196 -2.470 1.00 98.56 78 VAL A N 1
ATOM 605 C CA . VAL A 1 78 ? 0.705 -2.584 -2.269 1.00 98.56 78 VAL A CA 1
ATOM 606 C C . VAL A 1 78 ? -0.188 -1.354 -2.411 1.00 98.56 78 VAL A C 1
ATOM 608 O O . VAL A 1 78 ? 0.149 -0.290 -1.901 1.00 98.56 78 VAL A O 1
ATOM 611 N N . ASP A 1 79 ? -1.339 -1.536 -3.051 1.00 98.38 79 ASP A N 1
ATOM 612 C CA . ASP A 1 79 ? -2.399 -0.531 -3.103 1.00 98.38 79 ASP A CA 1
ATOM 613 C C . ASP A 1 79 ? -3.528 -0.934 -2.157 1.00 98.38 79 ASP A C 1
ATOM 615 O O . ASP A 1 79 ? -4.061 -2.050 -2.238 1.00 98.38 79 ASP A O 1
ATOM 619 N N . LEU A 1 80 ? -3.909 -0.027 -1.261 1.00 98.38 80 LEU A N 1
ATOM 620 C CA . LEU A 1 80 ? -4.974 -0.216 -0.278 1.00 98.38 80 LEU A CA 1
ATOM 621 C C . LEU A 1 80 ? -6.196 0.633 -0.637 1.00 98.38 80 LEU A C 1
ATOM 623 O O . LEU A 1 80 ? -6.076 1.735 -1.155 1.00 98.38 80 LEU A O 1
ATOM 627 N N . GLY A 1 81 ? -7.394 0.126 -0.359 1.00 97.75 81 GLY A N 1
ATOM 628 C CA . GLY A 1 81 ? -8.650 0.850 -0.555 1.00 97.75 81 GLY A CA 1
ATOM 629 C C . GLY A 1 81 ? -9.438 0.924 0.741 1.00 97.75 81 GLY A C 1
ATOM 630 O O . GLY A 1 81 ? -9.704 -0.120 1.338 1.00 97.75 81 GLY A O 1
ATOM 631 N N . ALA A 1 82 ? -9.840 2.128 1.153 1.00 97.44 82 ALA A N 1
ATOM 632 C CA . ALA A 1 82 ? -10.668 2.321 2.339 1.00 97.44 82 ALA A CA 1
ATOM 633 C C . ALA A 1 82 ? -12.029 1.645 2.157 1.00 97.44 82 ALA A C 1
ATOM 635 O O . ALA A 1 82 ? -12.731 1.917 1.183 1.00 97.44 82 ALA A O 1
ATOM 636 N N . TRP A 1 83 ? -12.406 0.762 3.078 1.00 96.25 83 TRP A N 1
ATOM 637 C CA . TRP A 1 83 ? -13.639 -0.012 3.003 1.00 96.25 83 TRP A CA 1
ATOM 638 C C . TRP A 1 83 ? -14.658 0.523 4.010 1.00 96.25 83 TRP A C 1
ATOM 640 O O . TRP A 1 83 ? -14.581 0.264 5.207 1.00 96.25 83 TRP A O 1
ATOM 650 N N . VAL A 1 84 ? -15.630 1.300 3.528 1.00 94.12 84 VAL A N 1
ATOM 651 C CA . VAL A 1 84 ? -16.619 1.982 4.377 1.00 94.12 84 VAL A CA 1
ATOM 652 C C . VAL A 1 84 ? -18.005 1.831 3.765 1.00 94.12 84 VAL A C 1
ATOM 654 O O . VAL A 1 84 ? -18.201 2.051 2.571 1.00 94.12 84 VAL A O 1
ATOM 657 N N . GLY A 1 85 ? -18.990 1.445 4.581 1.00 90.50 85 GLY A N 1
ATOM 658 C CA . GLY A 1 85 ? -20.375 1.287 4.122 1.00 90.50 85 GLY A CA 1
ATOM 659 C C . GLY A 1 85 ? -20.576 0.161 3.099 1.00 90.50 85 GLY A C 1
ATOM 660 O O . GLY A 1 85 ? -21.506 0.226 2.304 1.00 90.50 85 GLY A O 1
ATOM 661 N N . GLY A 1 86 ? -19.708 -0.858 3.100 1.00 91.81 86 GLY A N 1
ATOM 662 C CA . GLY A 1 86 ? -19.819 -2.028 2.218 1.00 91.81 86 GLY A CA 1
ATOM 663 C C . GLY A 1 86 ? -19.145 -1.886 0.850 1.00 91.81 86 GLY A C 1
ATOM 664 O O . GLY A 1 86 ? -19.363 -2.732 -0.015 1.00 91.81 86 GLY A O 1
ATOM 665 N N . GLY A 1 87 ? -18.327 -0.851 0.641 1.00 94.00 87 GLY A N 1
ATOM 666 C CA . GLY A 1 87 ? -17.578 -0.670 -0.599 1.00 94.00 87 GLY A CA 1
ATOM 667 C C . GLY A 1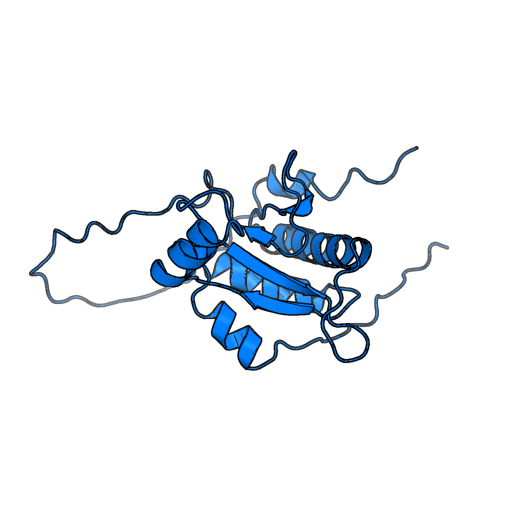 87 ? -16.320 0.174 -0.432 1.00 94.00 87 GLY A C 1
ATOM 668 O O . GLY A 1 87 ? -16.060 0.735 0.634 1.00 94.00 87 GLY A O 1
ATOM 669 N N . VAL A 1 88 ? -15.538 0.258 -1.512 1.00 96.81 88 VAL A N 1
ATOM 670 C CA . VAL A 1 88 ? -14.330 1.089 -1.552 1.00 96.81 88 VAL A CA 1
ATOM 671 C C . VAL A 1 88 ? -14.716 2.560 -1.667 1.00 96.81 88 VAL A C 1
ATOM 673 O O . VAL A 1 88 ? -15.530 2.937 -2.514 1.00 96.81 88 VAL A O 1
ATOM 676 N N . ARG A 1 89 ? -14.105 3.386 -0.824 1.00 97.31 89 ARG A N 1
ATOM 677 C CA . ARG A 1 89 ? -14.245 4.840 -0.794 1.00 97.31 89 ARG A CA 1
ATOM 678 C C . ARG A 1 89 ? -12.915 5.501 -1.124 1.00 97.31 89 ARG A C 1
ATOM 680 O O . ARG A 1 89 ? -11.871 4.996 -0.734 1.00 97.31 89 ARG A O 1
ATOM 687 N N . TRP A 1 90 ? -12.983 6.627 -1.833 1.00 96.88 90 TRP A N 1
ATOM 688 C CA . TRP A 1 90 ? -11.818 7.340 -2.378 1.00 96.88 90 TRP A CA 1
ATOM 689 C C . TRP A 1 90 ? -11.557 8.685 -1.680 1.00 96.88 90 TRP A C 1
ATOM 691 O O . TRP A 1 90 ? -10.755 9.489 -2.143 1.00 96.88 90 TRP A O 1
ATOM 701 N N . ASP A 1 91 ? -12.259 8.949 -0.578 1.00 97.25 91 ASP A N 1
ATOM 702 C CA . ASP A 1 91 ? -12.153 10.191 0.178 1.00 97.25 91 ASP A CA 1
ATOM 703 C C . ASP A 1 91 ? -10.757 10.301 0.821 1.00 97.25 91 ASP A C 1
ATOM 705 O O . ASP A 1 91 ? -10.368 9.449 1.618 1.00 97.25 91 ASP A O 1
ATOM 709 N N . TRP A 1 92 ? -10.006 11.357 0.491 1.00 97.25 92 TRP A N 1
ATOM 710 C CA . TRP A 1 92 ? -8.606 11.535 0.911 1.00 97.25 92 TRP A CA 1
ATOM 711 C C . TRP A 1 92 ? -8.342 11.337 2.420 1.00 97.25 92 TRP A C 1
ATOM 713 O O . TRP A 1 92 ? -7.419 10.589 2.750 1.00 97.25 92 TRP A O 1
ATOM 723 N N . PRO A 1 93 ? -9.167 11.876 3.346 1.00 97.56 93 PRO A N 1
ATOM 724 C CA . PRO A 1 93 ? -8.938 11.703 4.787 1.00 97.56 93 PRO A CA 1
ATOM 725 C C . PRO A 1 93 ? -8.962 10.238 5.258 1.00 97.56 93 PRO A C 1
ATOM 727 O O . PRO A 1 93 ? -8.368 9.885 6.279 1.00 97.56 93 PRO A O 1
ATOM 730 N N . LEU A 1 94 ? -9.628 9.346 4.513 1.00 97.56 94 LEU A N 1
ATOM 731 C CA . LEU A 1 94 ? -9.617 7.914 4.818 1.00 97.56 94 LEU A CA 1
ATOM 732 C C . LEU A 1 94 ? -8.236 7.301 4.557 1.00 97.56 94 LEU A C 1
ATOM 734 O O . LEU A 1 94 ? -7.804 6.427 5.303 1.00 97.56 94 LEU A O 1
ATOM 738 N N . TYR A 1 95 ? -7.520 7.773 3.537 1.00 98.06 95 TYR A N 1
ATOM 739 C CA . TYR A 1 95 ? -6.173 7.292 3.226 1.00 98.06 95 TYR A CA 1
ATOM 740 C C . TYR A 1 95 ? -5.132 7.827 4.202 1.00 98.06 95 TYR A C 1
ATOM 742 O O . TYR A 1 95 ? -4.213 7.092 4.541 1.00 98.06 95 TYR A O 1
ATOM 750 N N . GLU A 1 96 ? -5.314 9.038 4.731 1.00 97.94 96 GLU A N 1
ATOM 751 C CA . GLU A 1 96 ? -4.523 9.534 5.867 1.00 97.94 96 GLU A CA 1
ATOM 752 C C . GLU A 1 96 ? -4.727 8.646 7.103 1.00 97.94 96 GLU A C 1
ATOM 754 O O . GLU A 1 96 ? -3.761 8.244 7.748 1.00 97.94 96 GLU A O 1
ATOM 759 N N . THR A 1 97 ? -5.972 8.237 7.373 1.00 97.06 97 THR A N 1
ATOM 760 C CA . THR A 1 97 ? -6.295 7.309 8.473 1.00 97.06 97 THR A CA 1
ATOM 761 C C . THR A 1 97 ? -5.647 5.929 8.271 1.00 97.06 97 THR A C 1
ATOM 763 O O . THR A 1 97 ? -5.121 5.335 9.214 1.00 97.06 97 THR A O 1
ATOM 766 N N . ILE A 1 98 ? -5.645 5.403 7.039 1.00 97.88 98 ILE A N 1
ATOM 767 C CA . ILE A 1 98 ? -4.933 4.156 6.704 1.00 97.88 98 ILE A CA 1
ATOM 768 C C . ILE A 1 98 ? -3.424 4.345 6.863 1.00 97.88 98 ILE A C 1
ATOM 770 O O . ILE A 1 98 ? -2.770 3.474 7.436 1.00 97.88 98 ILE A O 1
ATOM 774 N N . ASN A 1 99 ? -2.874 5.470 6.399 1.00 98.38 99 ASN A N 1
ATOM 775 C CA . ASN A 1 99 ? -1.453 5.772 6.518 1.00 98.38 99 ASN A CA 1
ATOM 776 C C . ASN A 1 99 ? -1.013 5.803 7.984 1.00 98.38 99 ASN A C 1
ATOM 778 O O . ASN A 1 99 ? -0.042 5.141 8.321 1.00 98.38 99 ASN A O 1
ATOM 782 N N . GLN A 1 100 ? -1.759 6.455 8.879 1.00 98.06 100 GLN A N 1
ATOM 783 C CA . GLN A 1 100 ? -1.453 6.452 10.317 1.00 98.06 100 GLN A CA 1
ATOM 784 C C . GLN A 1 100 ? -1.320 5.026 10.878 1.00 98.06 100 GLN A C 1
ATOM 786 O O . GLN A 1 100 ? -0.361 4.715 11.585 1.00 98.06 100 GLN A O 1
ATOM 791 N N . ALA A 1 101 ? -2.237 4.125 10.509 1.00 97.69 101 ALA A N 1
ATOM 792 C CA . ALA A 1 101 ? -2.174 2.724 10.920 1.00 97.69 101 ALA A CA 1
ATOM 793 C C . ALA A 1 101 ? -0.993 1.968 10.285 1.00 97.69 101 ALA A C 1
ATOM 795 O O . ALA A 1 101 ? -0.354 1.150 10.948 1.00 97.69 101 ALA A O 1
ATOM 796 N N . MET A 1 102 ? -0.694 2.243 9.012 1.00 98.25 102 MET A N 1
ATOM 797 C CA . MET A 1 102 ? 0.451 1.675 8.296 1.00 98.25 102 MET A CA 1
ATOM 798 C C . MET A 1 102 ? 1.782 2.125 8.896 1.00 98.25 102 MET A C 1
ATOM 800 O O . MET A 1 102 ? 2.651 1.281 9.088 1.00 98.25 102 MET A O 1
ATOM 804 N N . GLN A 1 103 ? 1.931 3.404 9.244 1.00 98.00 103 GLN A N 1
ATOM 805 C CA . GLN A 1 103 ? 3.143 3.944 9.862 1.00 98.00 103 GLN A CA 1
ATOM 806 C C . GLN A 1 103 ? 3.336 3.402 11.278 1.00 98.00 103 GLN A C 1
ATOM 808 O O . GLN A 1 103 ? 4.424 2.943 11.613 1.00 98.00 103 GLN A O 1
ATOM 813 N N . LEU A 1 104 ? 2.271 3.333 12.085 1.00 97.12 104 LEU A N 1
ATOM 814 C CA . LEU A 1 104 ? 2.353 2.707 13.407 1.00 97.12 104 LEU A CA 1
ATOM 815 C C . LEU A 1 104 ? 2.769 1.230 13.304 1.00 97.12 104 LEU A C 1
ATOM 817 O O . LEU A 1 104 ? 3.663 0.781 14.021 1.00 97.12 104 LEU A O 1
ATOM 821 N N . ALA A 1 105 ? 2.173 0.479 12.373 1.00 97.19 105 ALA A N 1
ATOM 822 C CA . ALA A 1 105 ? 2.551 -0.906 12.111 1.00 97.19 105 ALA A CA 1
ATOM 823 C C . ALA A 1 105 ? 3.994 -1.037 11.600 1.00 97.19 105 ALA A C 1
ATOM 825 O O . ALA A 1 105 ? 4.701 -1.958 12.001 1.00 97.19 105 ALA A O 1
ATOM 826 N N . ALA A 1 106 ? 4.435 -0.138 10.722 1.00 97.31 106 ALA A N 1
ATOM 827 C CA . ALA A 1 106 ? 5.795 -0.081 10.198 1.00 97.31 106 ALA A CA 1
ATOM 828 C C . ALA A 1 106 ? 6.813 0.112 11.332 1.00 97.31 106 ALA A C 1
ATOM 830 O O . ALA A 1 106 ? 7.778 -0.650 11.428 1.00 97.31 106 ALA A O 1
ATOM 831 N N . THR A 1 107 ? 6.540 1.046 12.251 1.00 96.62 107 THR A N 1
ATOM 832 C CA . THR A 1 107 ? 7.348 1.260 13.456 1.00 96.62 107 THR A CA 1
ATOM 833 C C . THR A 1 107 ? 7.358 0.028 14.358 1.00 96.62 107 THR A C 1
ATOM 835 O O . THR A 1 107 ? 8.434 -0.426 14.729 1.00 96.62 107 THR A O 1
ATOM 838 N N . GLU A 1 108 ? 6.203 -0.564 14.680 1.00 95.44 108 GLU A N 1
ATOM 839 C CA . GLU A 1 108 ? 6.145 -1.759 15.539 1.00 95.44 108 GLU A CA 1
ATOM 840 C C . GLU A 1 108 ? 6.861 -2.976 14.935 1.00 95.44 108 GLU A C 1
ATOM 842 O O . GLU A 1 108 ? 7.361 -3.831 15.663 1.00 95.44 108 GLU A O 1
ATOM 847 N N . GLN A 1 109 ? 6.876 -3.086 13.605 1.00 95.25 109 GLN A N 1
ATOM 848 C CA . GLN A 1 109 ? 7.484 -4.204 12.884 1.00 95.25 109 GLN A CA 1
ATOM 849 C C . GLN A 1 109 ? 8.932 -3.939 12.459 1.00 95.25 109 GLN A C 1
ATOM 851 O O . GLN A 1 109 ? 9.533 -4.824 11.849 1.00 95.25 109 GLN A O 1
ATOM 856 N N . CYS A 1 110 ? 9.479 -2.756 12.760 1.00 96.12 110 CYS A N 1
ATOM 857 C CA . CYS A 1 110 ? 10.804 -2.309 12.329 1.00 96.12 110 CYS A CA 1
ATOM 858 C C . CYS A 1 110 ? 11.011 -2.343 10.804 1.00 96.12 110 CYS A C 1
ATOM 860 O O . CYS A 1 110 ? 12.101 -2.660 10.331 1.00 96.12 110 CYS A O 1
ATOM 862 N N . VAL A 1 111 ? 9.973 -2.043 10.022 1.00 96.88 111 VAL A N 1
ATOM 863 C CA . VAL A 1 111 ? 10.015 -2.082 8.552 1.00 96.88 111 VAL A CA 1
ATOM 864 C C . VAL A 1 111 ? 9.742 -0.680 8.021 1.00 96.88 111 VAL A C 1
ATOM 866 O O . VAL A 1 111 ? 8.653 -0.173 8.266 1.00 96.88 111 VAL A O 1
ATOM 869 N N . PRO A 1 112 ? 10.658 -0.042 7.274 1.00 97.06 112 PRO A N 1
ATOM 870 C CA . PRO A 1 112 ? 10.382 1.259 6.682 1.00 97.06 112 PRO A CA 1
ATOM 871 C C . PRO A 1 112 ? 9.353 1.135 5.549 1.00 97.06 112 PRO A C 1
ATOM 873 O O . PRO A 1 112 ? 9.444 0.237 4.707 1.00 97.06 112 PRO A O 1
ATOM 876 N N . VAL A 1 113 ? 8.383 2.051 5.512 1.00 98.00 113 VAL A N 1
ATOM 877 C CA . VAL A 1 113 ? 7.330 2.099 4.488 1.00 98.00 113 VAL A CA 1
ATOM 878 C C . VAL A 1 113 ? 7.121 3.537 4.027 1.00 98.00 113 VAL A C 1
ATOM 880 O O . VAL A 1 113 ? 6.889 4.436 4.829 1.00 98.00 113 VAL A O 1
ATOM 883 N N . GLU A 1 114 ? 7.161 3.744 2.716 1.00 98.19 114 GLU A N 1
ATOM 884 C CA . GLU A 1 114 ? 6.817 5.010 2.072 1.00 98.19 114 GLU A CA 1
ATOM 885 C C . GLU A 1 114 ? 5.337 5.012 1.690 1.00 98.19 114 GLU A C 1
ATOM 887 O O . GLU A 1 114 ? 4.824 4.021 1.159 1.00 98.19 114 GLU A O 1
ATOM 892 N N . TRP A 1 115 ? 4.671 6.146 1.903 1.00 98.62 115 TRP A N 1
ATOM 893 C CA . TRP A 1 115 ? 3.301 6.373 1.461 1.00 98.62 115 TRP A CA 1
ATOM 894 C C . TRP A 1 115 ? 3.266 7.274 0.224 1.00 98.62 115 TRP A C 1
ATOM 896 O O . TRP A 1 115 ? 3.918 8.318 0.174 1.00 98.62 115 TRP A O 1
ATOM 906 N N . GLY A 1 116 ? 2.479 6.890 -0.782 1.00 97.38 116 GLY A N 1
ATOM 907 C CA . GLY A 1 116 ? 2.307 7.663 -2.010 1.00 97.38 116 GLY A CA 1
ATOM 908 C C . GLY A 1 116 ? 1.647 9.025 -1.790 1.00 97.38 116 GLY A C 1
ATOM 909 O O . GLY A 1 116 ? 1.828 9.937 -2.601 1.00 97.38 116 GLY A O 1
ATOM 910 N N . GLY A 1 117 ? 0.931 9.219 -0.678 1.00 96.69 117 GLY A N 1
ATOM 911 C CA . GLY A 1 117 ? 0.349 10.515 -0.324 1.00 96.69 117 GLY A CA 1
ATOM 912 C C . GLY A 1 117 ? 1.364 11.593 0.072 1.00 96.69 117 GLY A C 1
ATOM 913 O O . GLY A 1 117 ? 1.066 12.787 -0.063 1.00 96.69 117 GLY A O 1
ATOM 914 N N . ASP A 1 118 ? 2.578 11.186 0.448 1.00 97.06 118 ASP A N 1
ATOM 915 C CA . ASP A 1 118 ? 3.679 12.086 0.811 1.00 97.06 118 ASP A CA 1
ATOM 916 C C . ASP A 1 118 ? 4.530 12.512 -0.397 1.00 97.06 118 ASP A C 1
ATOM 918 O O . ASP A 1 118 ? 5.426 13.355 -0.285 1.00 97.06 118 ASP A O 1
ATOM 922 N N . TRP A 1 119 ? 4.263 11.970 -1.589 1.00 94.75 119 TRP A N 1
ATOM 923 C CA . TRP A 1 119 ? 5.001 12.350 -2.790 1.00 94.75 119 TRP A CA 1
ATOM 924 C C . TRP A 1 119 ? 4.777 13.824 -3.154 1.00 94.75 119 TRP A C 1
ATOM 926 O O . TRP A 1 119 ? 3.664 14.351 -3.130 1.00 94.75 119 TRP A O 1
ATOM 936 N N . LYS A 1 120 ? 5.858 14.505 -3.564 1.00 93.69 120 LYS A N 1
ATOM 937 C CA . LYS A 1 120 ? 5.819 15.929 -3.955 1.00 93.69 120 LYS A CA 1
ATOM 938 C C . LYS A 1 120 ? 4.915 16.191 -5.161 1.00 93.69 120 LYS A C 1
ATOM 940 O O . LYS A 1 120 ? 4.305 17.247 -5.256 1.00 93.69 120 LYS A O 1
ATOM 945 N N . ASN A 1 121 ? 4.866 15.239 -6.088 1.00 91.00 121 ASN A N 1
ATOM 946 C CA . ASN A 1 121 ? 4.039 15.275 -7.288 1.00 91.00 121 ASN A CA 1
ATOM 947 C C . ASN A 1 121 ? 3.352 13.914 -7.436 1.00 91.00 121 ASN A C 1
ATOM 949 O O . ASN A 1 121 ? 3.946 12.907 -7.064 1.00 91.00 121 ASN A O 1
ATOM 953 N N . PHE A 1 122 ? 2.158 13.881 -8.037 1.00 87.88 122 PHE A N 1
ATOM 954 C CA . PHE A 1 122 ? 1.382 12.646 -8.257 1.00 87.88 122 PHE A CA 1
ATOM 955 C C . PHE A 1 122 ? 1.052 11.898 -6.968 1.00 87.88 122 PHE A C 1
ATOM 957 O O . PHE A 1 122 ? 1.239 10.691 -6.898 1.00 87.88 122 PHE A O 1
ATOM 964 N N . LYS A 1 123 ? 0.560 12.628 -5.961 1.00 94.75 123 LYS A N 1
ATOM 965 C CA . LYS A 1 123 ? 0.100 12.037 -4.704 1.00 94.75 123 LYS A CA 1
ATOM 966 C C . LYS A 1 123 ? -0.869 10.886 -4.960 1.00 94.75 123 LYS A C 1
ATOM 968 O O . LYS A 1 123 ? -1.858 11.061 -5.672 1.00 94.75 123 LYS A O 1
ATOM 973 N N . ASP A 1 124 ? -0.582 9.753 -4.335 1.00 95.81 124 ASP A N 1
ATOM 974 C CA . ASP A 1 124 ? -1.314 8.505 -4.511 1.00 95.81 124 ASP A CA 1
ATOM 975 C C . ASP A 1 124 ? -1.653 7.908 -3.140 1.00 95.81 124 ASP A C 1
ATOM 977 O O . ASP A 1 124 ? -0.833 7.256 -2.497 1.00 95.81 124 ASP A O 1
ATOM 981 N N . GLY A 1 125 ? -2.857 8.210 -2.649 1.00 97.12 125 GLY A N 1
ATOM 982 C CA . GLY A 1 125 ? -3.316 7.792 -1.320 1.00 97.12 125 GLY A CA 1
ATOM 983 C C . GLY A 1 125 ? -3.366 6.267 -1.124 1.00 97.12 125 GLY A C 1
ATOM 984 O O . GLY A 1 125 ? -2.978 5.794 -0.058 1.00 97.12 125 GLY A O 1
ATOM 985 N N . PRO A 1 126 ? -3.830 5.478 -2.108 1.00 98.00 126 PRO A N 1
ATOM 986 C CA . PRO A 1 126 ? -3.781 4.017 -2.048 1.00 98.00 126 PRO A CA 1
ATOM 987 C C . PRO A 1 126 ? -2.386 3.393 -1.918 1.00 98.00 126 PRO A C 1
ATOM 989 O O . PRO A 1 126 ? -2.283 2.312 -1.336 1.00 98.00 126 PRO A O 1
ATOM 992 N N . HIS A 1 127 ? -1.345 4.021 -2.470 1.00 98.38 127 HIS A N 1
ATOM 993 C CA . HIS A 1 127 ? -0.055 3.374 -2.722 1.00 98.38 127 HIS A CA 1
ATOM 994 C C . HIS A 1 127 ? 0.867 3.371 -1.500 1.00 98.38 127 HIS A C 1
ATOM 996 O O . HIS A 1 127 ? 1.163 4.415 -0.918 1.00 98.38 127 HIS A O 1
ATOM 1002 N N . PHE A 1 128 ? 1.409 2.203 -1.159 1.00 98.69 128 PHE A N 1
ATOM 1003 C CA . PHE A 1 128 ? 2.456 2.028 -0.150 1.00 98.69 128 PHE A CA 1
ATOM 1004 C C . PHE A 1 128 ? 3.585 1.165 -0.704 1.00 98.69 128 PHE A C 1
ATOM 1006 O O . PHE A 1 128 ? 3.338 0.167 -1.385 1.00 98.69 128 PHE A O 1
ATOM 1013 N N . GLN A 1 129 ? 4.834 1.495 -0.378 1.00 98.50 129 GLN A N 1
ATOM 1014 C CA . GLN A 1 129 ? 5.983 0.724 -0.852 1.00 98.50 129 GLN A CA 1
ATOM 1015 C C . GLN A 1 129 ? 7.123 0.632 0.154 1.00 98.50 129 GLN A C 1
ATOM 1017 O O . GLN A 1 129 ? 7.316 1.501 0.997 1.00 98.50 129 GLN A O 1
ATOM 1022 N N . LEU A 1 130 ? 7.926 -0.421 0.015 1.00 98.12 130 LEU A N 1
ATOM 1023 C CA . LEU A 1 130 ? 9.224 -0.507 0.672 1.00 98.12 130 LEU A CA 1
ATOM 1024 C C . LEU A 1 130 ? 10.229 0.403 -0.061 1.00 98.12 130 LEU A C 1
ATOM 1026 O O . LEU A 1 130 ? 10.304 0.290 -1.297 1.00 98.12 130 LEU A O 1
ATOM 1030 N N . PRO A 1 131 ? 11.029 1.217 0.656 1.00 97.31 131 PRO A N 1
ATOM 1031 C CA . PRO A 1 131 ? 12.038 2.095 0.065 1.00 97.31 131 PRO A CA 1
ATOM 1032 C C . PRO A 1 131 ? 13.026 1.363 -0.845 1.00 97.31 131 PRO A C 1
ATOM 1034 O O . PRO A 1 131 ? 13.374 0.201 -0.618 1.00 97.31 131 PRO A O 1
ATOM 1037 N N . TRP A 1 132 ? 13.510 2.050 -1.879 1.00 94.94 132 TRP A N 1
ATOM 1038 C CA . TRP A 1 132 ? 14.482 1.488 -2.823 1.00 94.94 132 TRP A CA 1
ATOM 1039 C C . TRP A 1 132 ? 15.864 1.243 -2.211 1.00 94.94 132 TRP A C 1
ATOM 1041 O O . TRP A 1 132 ? 16.540 0.301 -2.619 1.00 94.94 132 TRP A O 1
ATOM 1051 N N . ASP A 1 133 ? 16.282 2.087 -1.269 1.00 94.25 133 ASP A N 1
ATOM 1052 C CA . ASP A 1 133 ? 17.606 2.042 -0.640 1.00 94.25 133 ASP A CA 1
ATOM 1053 C C . ASP A 1 133 ? 17.758 0.856 0.321 1.00 94.25 133 ASP A C 1
ATOM 1055 O O . ASP A 1 133 ? 18.776 0.168 0.314 1.00 94.25 133 ASP A O 1
ATOM 1059 N N . THR A 1 134 ? 16.712 0.591 1.098 1.00 93.88 134 THR A N 1
ATOM 1060 C CA . THR A 1 134 ? 16.678 -0.409 2.164 1.00 93.88 134 THR A CA 1
ATOM 1061 C C . THR A 1 134 ? 16.212 -1.764 1.632 1.00 93.88 134 THR A C 1
ATOM 1063 O O . THR A 1 134 ? 16.631 -2.804 2.128 1.00 93.88 134 THR A O 1
ATOM 1066 N N . TYR A 1 135 ? 15.386 -1.765 0.579 1.00 95.69 135 TYR A N 1
ATOM 1067 C CA . TYR A 1 135 ? 14.904 -2.972 -0.095 1.00 95.69 135 TYR A CA 1
ATOM 1068 C C . TYR A 1 135 ? 15.250 -2.945 -1.593 1.00 95.69 135 TYR A C 1
ATOM 1070 O O . TYR A 1 135 ? 14.354 -2.786 -2.441 1.00 95.69 135 TYR A O 1
ATOM 1078 N N . PRO A 1 136 ? 16.537 -3.097 -1.957 1.00 94.38 136 PRO A N 1
ATOM 1079 C CA . PRO A 1 136 ? 16.943 -3.148 -3.353 1.00 94.38 136 PRO A CA 1
ATOM 1080 C C . PRO A 1 136 ? 16.330 -4.366 -4.051 1.00 94.38 136 PRO A C 1
ATOM 1082 O O . PRO A 1 136 ? 16.154 -5.433 -3.462 1.00 94.38 136 PRO A O 1
ATOM 1085 N N . ILE A 1 137 ? 16.026 -4.229 -5.344 1.00 89.94 137 ILE A N 1
ATOM 1086 C CA . ILE A 1 137 ? 15.674 -5.395 -6.157 1.00 89.94 137 ILE A CA 1
ATOM 1087 C C . ILE A 1 137 ? 16.964 -6.179 -6.373 1.00 89.94 137 ILE A C 1
ATOM 1089 O O . ILE A 1 137 ? 17.800 -5.795 -7.193 1.00 89.94 137 ILE A O 1
ATOM 1093 N N . LEU A 1 138 ? 17.125 -7.280 -5.643 1.00 79.81 138 LEU A N 1
ATOM 1094 C CA . LEU A 1 138 ? 18.166 -8.244 -5.954 1.00 79.81 138 LEU A CA 1
ATOM 1095 C C . LEU A 1 138 ? 17.829 -8.820 -7.329 1.00 79.81 138 LEU A C 1
ATOM 1097 O O . LEU A 1 138 ? 16.843 -9.543 -7.488 1.00 79.81 138 LEU A O 1
ATOM 1101 N N . ARG A 1 139 ? 18.615 -8.453 -8.347 1.00 57.50 139 ARG A N 1
ATOM 1102 C CA . ARG A 1 139 ? 18.607 -9.200 -9.603 1.00 57.50 139 ARG A CA 1
ATOM 1103 C C . ARG A 1 139 ? 18.963 -10.626 -9.219 1.00 57.50 139 ARG A C 1
ATOM 1105 O O . ARG A 1 139 ? 20.070 -10.859 -8.745 1.00 57.50 139 ARG A O 1
ATOM 1112 N N . GLN A 1 140 ? 18.023 -11.554 -9.367 1.00 47.22 140 GLN A N 1
ATOM 1113 C CA . GLN A 1 140 ? 18.394 -12.958 -9.376 1.00 47.22 140 GLN A CA 1
ATOM 1114 C C . GLN A 1 140 ? 19.426 -13.089 -10.496 1.00 47.22 140 GLN A C 1
ATOM 1116 O O . GLN A 1 140 ? 19.114 -12.780 -11.648 1.00 47.22 140 GLN A O 1
ATOM 1121 N N . ALA A 1 141 ? 20.657 -13.453 -10.146 1.00 39.81 141 ALA A N 1
ATOM 1122 C CA . ALA A 1 141 ? 21.575 -14.036 -11.103 1.00 39.81 141 ALA A CA 1
ATOM 1123 C C . ALA A 1 141 ? 20.915 -15.345 -11.546 1.00 39.81 141 ALA A C 1
ATOM 1125 O O . ALA A 1 141 ? 21.008 -16.371 -10.884 1.00 39.81 141 ALA A O 1
ATOM 1126 N N . GLN A 1 142 ? 20.102 -15.267 -12.593 1.00 38.62 142 GLN A N 1
ATOM 1127 C CA . GLN A 1 142 ? 19.734 -16.429 -13.379 1.00 38.62 142 GLN A CA 1
ATOM 1128 C C . GLN A 1 142 ? 20.869 -16.602 -14.378 1.00 38.62 142 GLN A C 1
ATOM 1130 O O . GLN A 1 142 ? 20.759 -16.108 -15.488 1.00 38.62 142 GLN A O 1
ATOM 1135 N N . ASP A 1 143 ? 21.981 -17.138 -13.875 1.00 40.78 143 ASP A N 1
ATOM 1136 C CA . ASP A 1 143 ? 23.106 -17.798 -14.545 1.00 40.78 143 ASP A CA 1
ATOM 1137 C C . ASP A 1 143 ? 24.098 -18.133 -13.409 1.00 40.78 143 ASP A C 1
ATOM 1139 O O . ASP A 1 143 ? 24.447 -17.235 -12.651 1.00 40.78 143 ASP A O 1
ATOM 1143 N N . GLU A 1 144 ? 24.515 -19.402 -13.283 1.00 44.53 144 GLU A N 1
ATOM 1144 C CA . GLU A 1 144 ? 25.146 -20.055 -12.104 1.00 44.53 144 GLU A CA 1
ATOM 1145 C C . GLU A 1 144 ? 24.084 -20.519 -11.080 1.00 44.53 144 GLU A C 1
ATOM 1147 O O . GLU A 1 144 ? 23.580 -19.750 -10.278 1.00 44.53 144 GLU A O 1
ATOM 1152 N N . GLU A 1 145 ? 23.575 -21.754 -11.095 1.00 40.22 145 GLU A N 1
ATOM 1153 C CA . GLU A 1 145 ? 24.336 -22.961 -10.770 1.00 40.22 145 GLU A CA 1
ATOM 1154 C C . GLU A 1 145 ? 23.515 -24.209 -11.176 1.00 40.22 145 GLU A C 1
ATOM 1156 O O . GLU A 1 145 ? 22.570 -24.632 -10.508 1.00 40.22 145 GLU A O 1
ATOM 1161 N N . ILE A 1 146 ? 23.870 -24.808 -12.314 1.00 49.09 146 ILE A N 1
ATOM 1162 C CA . ILE A 1 146 ? 23.650 -26.236 -12.550 1.00 49.09 146 ILE A CA 1
ATOM 1163 C C . ILE A 1 146 ? 24.777 -26.944 -11.783 1.00 49.09 146 ILE A C 1
ATOM 1165 O O . ILE A 1 146 ? 25.938 -26.705 -12.094 1.00 49.09 146 ILE A O 1
ATOM 1169 N N . GLN A 1 147 ? 24.403 -27.828 -10.846 1.00 50.09 147 GLN A N 1
ATOM 1170 C CA . GLN A 1 147 ? 25.233 -28.760 -10.051 1.00 50.09 147 GLN A CA 1
ATOM 1171 C C . GLN A 1 147 ? 25.810 -28.253 -8.716 1.00 50.09 147 GLN A C 1
ATOM 1173 O O . GLN A 1 147 ? 26.997 -27.967 -8.616 1.00 50.09 147 GLN A O 1
ATOM 1178 N N . ASN A 1 148 ? 25.033 -28.398 -7.636 1.00 43.28 148 ASN A N 1
ATOM 1179 C CA . ASN A 1 148 ? 25.498 -29.259 -6.541 1.00 43.28 148 ASN A CA 1
ATOM 1180 C C . ASN A 1 148 ? 24.347 -29.738 -5.645 1.00 43.28 148 ASN A C 1
ATOM 1182 O O . ASN A 1 148 ? 23.680 -28.960 -4.966 1.00 43.28 148 ASN A O 1
ATOM 1186 N N . GLU A 1 149 ? 24.114 -31.047 -5.653 1.00 45.59 149 GLU A N 1
ATOM 1187 C CA . GLU A 1 149 ? 23.189 -31.715 -4.746 1.00 45.59 149 GLU A CA 1
ATOM 1188 C C . GLU A 1 149 ? 23.838 -31.941 -3.371 1.00 45.59 149 GLU A C 1
ATOM 1190 O O . GLU A 1 149 ? 24.962 -32.424 -3.278 1.00 45.59 149 GLU A O 1
ATOM 1195 N N . GLY A 1 150 ? 23.061 -31.704 -2.308 1.00 37.22 150 GLY A N 1
ATOM 1196 C CA . GLY A 1 150 ? 23.136 -32.481 -1.068 1.00 37.22 150 GLY A CA 1
ATOM 1197 C C . GLY A 1 150 ? 23.974 -31.918 0.084 1.00 37.22 150 GLY A C 1
ATOM 1198 O O . GLY A 1 150 ? 25.153 -32.223 0.188 1.00 37.22 150 GLY A O 1
ATOM 1199 N N . ALA A 1 151 ? 23.315 -31.244 1.040 1.00 37.88 151 ALA A N 1
ATOM 1200 C CA . ALA A 1 151 ? 23.471 -31.481 2.488 1.00 37.88 151 ALA A CA 1
ATOM 1201 C C . ALA A 1 151 ? 22.603 -30.521 3.336 1.00 37.88 151 ALA A C 1
ATOM 1203 O O . ALA A 1 151 ? 22.886 -29.340 3.455 1.00 37.88 151 ALA A O 1
ATOM 1204 N N . ASN A 1 152 ? 21.536 -31.082 3.912 1.00 39.19 152 ASN A N 1
ATOM 1205 C CA . ASN A 1 152 ? 21.117 -31.046 5.323 1.00 39.19 152 ASN A CA 1
ATOM 1206 C C . ASN A 1 152 ? 21.269 -29.779 6.221 1.00 39.19 152 ASN A C 1
ATOM 1208 O O . ASN A 1 152 ? 22.342 -29.203 6.336 1.00 39.19 152 ASN A O 1
ATOM 1212 N N . GLN A 1 153 ? 20.219 -29.580 7.043 1.00 39.28 153 GLN A N 1
ATOM 1213 C CA . GLN A 1 153 ? 20.117 -28.876 8.347 1.00 39.28 153 GLN A CA 1
ATOM 1214 C C . GLN A 1 153 ? 19.804 -27.359 8.394 1.00 39.28 153 GLN A C 1
ATOM 1216 O O . GLN A 1 153 ? 20.676 -26.504 8.340 1.00 39.28 153 GLN A O 1
ATOM 1221 N N . THR A 1 154 ? 18.535 -27.048 8.700 1.00 35.78 154 THR A N 1
ATOM 1222 C CA . THR A 1 154 ? 18.124 -26.012 9.684 1.00 35.78 154 THR A CA 1
ATOM 1223 C C . THR A 1 154 ? 18.774 -26.280 11.054 1.00 35.78 154 THR A C 1
ATOM 1225 O O . THR A 1 154 ? 18.946 -27.465 11.357 1.00 35.78 154 THR A O 1
ATOM 1228 N N . PRO A 1 155 ? 19.025 -25.280 11.940 1.00 50.47 155 PRO A N 1
ATOM 1229 C CA . PRO A 1 155 ? 17.939 -24.467 12.512 1.00 50.47 155 PRO A CA 1
ATOM 1230 C C . PRO A 1 155 ? 18.261 -23.038 13.010 1.00 50.47 155 PRO A C 1
ATOM 1232 O O . PRO A 1 155 ? 19.399 -22.600 13.096 1.00 50.47 155 PRO A O 1
ATOM 1235 N N . HIS A 1 156 ? 17.166 -22.415 13.456 1.00 33.25 156 HIS A N 1
ATOM 1236 C CA . HIS A 1 156 ? 17.021 -21.345 14.447 1.00 33.25 156 HIS A CA 1
ATOM 1237 C C . HIS A 1 156 ? 16.843 -19.911 13.952 1.00 33.25 156 HIS A C 1
ATOM 1239 O O . HIS A 1 156 ? 17.638 -19.354 13.209 1.00 33.25 156 HIS A O 1
ATOM 1245 N N . GLY A 1 157 ? 15.718 -19.351 14.414 1.00 43.72 157 GLY A N 1
ATOM 1246 C CA . GLY A 1 157 ? 15.306 -17.980 14.202 1.00 43.72 157 GLY A CA 1
ATOM 1247 C C . GLY A 1 157 ? 16.318 -17.011 14.783 1.00 43.72 157 GLY A C 1
ATOM 1248 O O . GLY A 1 157 ? 16.735 -17.133 15.936 1.00 43.72 157 GLY A O 1
ATOM 1249 N N . GLU A 1 158 ? 16.674 -16.050 13.947 1.00 40.09 158 GLU A N 1
ATOM 1250 C CA . GLU A 1 158 ? 17.452 -14.896 14.343 1.00 40.09 158 GLU A CA 1
ATOM 1251 C C . GLU A 1 158 ? 16.636 -14.042 15.325 1.00 40.09 158 GLU A C 1
ATOM 1253 O O . GLU A 1 158 ? 15.420 -13.874 15.148 1.00 40.09 158 GLU A O 1
ATOM 1258 N N . PRO A 1 159 ? 17.268 -13.515 16.386 1.00 38.66 159 PRO A N 1
ATOM 1259 C CA . PRO A 1 159 ? 16.636 -12.522 17.232 1.00 38.66 159 PRO A CA 1
ATOM 1260 C C . PRO A 1 159 ? 16.34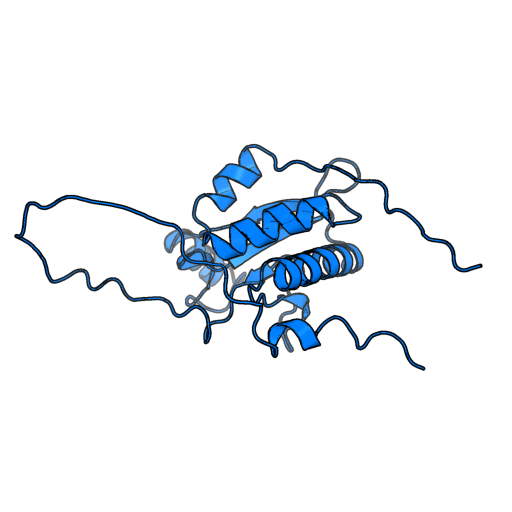0 -11.288 16.377 1.00 38.66 159 PRO A C 1
ATOM 1262 O O . PRO A 1 159 ? 17.207 -10.785 15.669 1.00 38.66 159 PRO A O 1
ATOM 1265 N N . VAL A 1 160 ? 15.095 -10.817 16.426 1.00 53.47 160 VAL A N 1
ATOM 1266 C CA . VAL A 1 160 ? 14.707 -9.546 15.815 1.00 53.47 160 VAL A CA 1
ATOM 1267 C C . VAL A 1 160 ? 15.533 -8.430 16.458 1.00 53.47 160 VAL A C 1
ATOM 1269 O O . VAL A 1 160 ? 15.328 -8.087 17.622 1.00 53.47 160 VAL A O 1
ATOM 1272 N N . GLU A 1 161 ? 16.514 -7.918 15.716 1.00 52.44 161 GLU A N 1
ATOM 1273 C CA . GLU A 1 161 ? 17.286 -6.734 16.092 1.00 52.44 161 GLU A CA 1
ATOM 1274 C C . GLU A 1 161 ? 16.315 -5.582 16.429 1.00 52.44 161 GLU A C 1
ATOM 1276 O O . GLU A 1 161 ? 15.289 -5.422 15.755 1.00 52.44 161 GLU A O 1
ATOM 1281 N N . PRO A 1 162 ? 16.586 -4.785 17.479 1.00 56.78 162 PRO A N 1
ATOM 1282 C CA . PRO A 1 162 ? 15.729 -3.660 17.837 1.00 56.78 162 PRO A CA 1
ATOM 1283 C C . PRO A 1 162 ? 15.640 -2.670 16.670 1.00 56.78 162 PRO A C 1
ATOM 1285 O O . PRO A 1 162 ? 16.634 -2.429 15.985 1.00 56.78 162 PRO A O 1
ATOM 1288 N N . CYS A 1 163 ? 14.453 -2.088 16.449 1.00 52.88 163 CYS A N 1
ATOM 1289 C CA . CYS A 1 163 ? 14.221 -1.175 15.329 1.00 52.88 163 CYS A CA 1
ATOM 1290 C C . CYS A 1 163 ? 15.324 -0.107 15.254 1.00 52.88 163 CYS A C 1
ATOM 1292 O O . CYS A 1 163 ? 15.558 0.581 16.256 1.00 52.88 163 CYS A O 1
ATOM 1294 N N . PRO A 1 164 ? 15.972 0.092 14.092 1.00 68.38 164 PRO A N 1
ATOM 1295 C CA . PRO A 1 164 ? 16.972 1.137 13.952 1.00 68.38 164 PRO A CA 1
ATOM 1296 C C . PRO A 1 164 ? 16.347 2.502 14.264 1.00 68.38 164 PRO A C 1
ATOM 1298 O O . PRO A 1 164 ? 15.219 2.807 13.869 1.00 68.38 164 PRO A O 1
ATOM 1301 N N . SER A 1 165 ? 17.089 3.341 14.984 1.00 60.31 165 SER A N 1
ATOM 1302 C CA . SER A 1 165 ? 16.626 4.623 15.538 1.00 60.31 165 SER A CA 1
ATOM 1303 C C . SER A 1 165 ? 16.129 5.624 14.487 1.00 60.31 165 SER A C 1
ATOM 1305 O O . SER A 1 165 ? 15.401 6.554 14.831 1.00 60.31 165 SER A O 1
ATOM 1307 N N . SER A 1 166 ? 16.468 5.425 13.210 1.00 62.22 166 SER A N 1
ATOM 1308 C CA . SER A 1 166 ? 15.932 6.187 12.077 1.00 62.22 166 SER A CA 1
ATOM 1309 C C . SER A 1 166 ? 14.433 5.957 11.842 1.00 62.22 166 SER A C 1
ATOM 1311 O O . SER A 1 166 ? 13.755 6.884 11.411 1.00 62.22 166 SER A O 1
ATOM 1313 N N . ILE A 1 167 ? 13.902 4.773 12.172 1.00 59.41 167 ILE A N 1
ATOM 1314 C CA . ILE A 1 167 ? 12.484 4.404 11.985 1.00 59.41 167 ILE A CA 1
ATOM 1315 C C . ILE A 1 167 ? 11.619 4.870 13.169 1.00 59.41 167 ILE A C 1
ATOM 1317 O O . ILE A 1 167 ? 10.447 5.197 13.006 1.00 59.41 167 ILE A O 1
ATOM 1321 N N . LEU A 1 168 ? 12.196 4.970 14.369 1.00 53.06 168 LEU A N 1
ATOM 1322 C CA . LEU A 1 168 ? 11.483 5.407 15.580 1.00 53.06 168 LEU A CA 1
ATOM 1323 C C . LEU A 1 168 ? 11.131 6.906 15.584 1.00 53.06 168 LEU A C 1
ATOM 1325 O O . LEU A 1 168 ? 10.279 7.338 16.358 1.00 53.06 168 LEU A O 1
ATOM 1329 N N . ARG A 1 169 ? 11.770 7.714 14.729 1.00 46.59 169 ARG A N 1
ATOM 1330 C CA . ARG A 1 169 ? 11.694 9.183 14.784 1.00 46.59 169 ARG A CA 1
ATOM 1331 C C . ARG A 1 169 ? 10.485 9.798 14.065 1.00 46.59 169 ARG A C 1
ATOM 1333 O O . ARG A 1 169 ? 10.310 11.006 14.149 1.00 46.59 169 ARG A O 1
ATOM 1340 N N . GLN A 1 170 ? 9.655 9.003 13.385 1.00 49.88 170 GLN A N 1
ATOM 1341 C CA . GLN A 1 170 ? 8.484 9.499 12.639 1.00 49.88 170 GLN A CA 1
ATOM 1342 C C . GLN A 1 170 ? 7.172 9.520 13.445 1.00 49.88 170 GLN A C 1
ATOM 1344 O O . GLN A 1 170 ? 6.178 10.039 12.956 1.00 49.88 170 GLN A O 1
ATOM 1349 N N . ALA A 1 171 ? 7.153 9.012 14.682 1.00 44.62 171 ALA A N 1
ATOM 1350 C CA . ALA A 1 171 ? 5.923 8.878 15.474 1.00 44.62 171 ALA A CA 1
ATOM 1351 C C . ALA A 1 171 ? 5.737 9.936 16.587 1.00 44.62 171 ALA A C 1
ATOM 1353 O O . ALA A 1 171 ? 4.881 9.750 17.448 1.00 44.62 171 ALA A O 1
ATOM 1354 N N . GLN A 1 172 ? 6.543 11.008 16.636 1.00 40.66 172 GLN A N 1
ATOM 1355 C CA . GLN A 1 172 ? 6.578 11.914 17.803 1.00 40.66 172 GLN A CA 1
ATOM 1356 C C . GLN A 1 172 ? 6.445 13.420 17.521 1.00 40.66 172 GLN A C 1
ATOM 1358 O O . GLN A 1 172 ? 6.581 14.182 18.471 1.00 40.66 172 GLN A O 1
ATOM 1363 N N . ASP A 1 173 ? 6.144 13.871 16.296 1.00 39.00 173 ASP A N 1
ATOM 1364 C CA . ASP A 1 173 ? 6.192 15.316 15.974 1.00 39.00 173 ASP A CA 1
ATOM 1365 C C . ASP A 1 173 ? 4.871 15.947 15.487 1.00 39.00 173 ASP A C 1
ATOM 1367 O O . ASP A 1 173 ? 4.877 16.976 14.820 1.00 39.00 173 ASP A O 1
ATOM 1371 N N . GLU A 1 174 ? 3.716 15.385 15.857 1.00 46.88 174 GLU A N 1
ATOM 1372 C CA . GLU A 1 174 ? 2.424 16.080 15.718 1.00 46.88 174 GLU A CA 1
ATOM 1373 C C . GLU A 1 174 ? 1.835 16.369 17.103 1.00 46.88 174 GLU A C 1
ATOM 1375 O O . GLU A 1 174 ? 1.010 15.619 17.627 1.00 46.88 174 GLU A O 1
ATOM 1380 N N . GLY A 1 175 ? 2.314 17.439 17.745 1.00 44.16 175 GLY A N 1
ATOM 1381 C CA . GLY A 1 175 ? 1.857 17.781 19.092 1.00 44.16 175 GLY A CA 1
ATOM 1382 C C . GLY A 1 175 ? 2.462 19.022 19.746 1.00 44.16 175 GLY A C 1
ATOM 1383 O O . GLY A 1 175 ? 2.699 18.971 20.944 1.00 44.16 175 GLY A O 1
ATOM 1384 N N . THR A 1 176 ? 2.705 20.100 18.997 1.00 40.47 176 THR A N 1
ATOM 1385 C CA . THR A 1 176 ? 2.915 21.493 19.471 1.00 40.47 176 THR A CA 1
ATOM 1386 C C . THR A 1 176 ? 3.010 22.351 18.201 1.00 40.47 176 THR A C 1
ATOM 1388 O O . THR A 1 176 ? 3.747 21.968 17.302 1.00 40.47 176 THR A O 1
ATOM 1391 N N . GLU A 1 177 ? 2.265 23.429 17.967 1.00 37.41 177 GLU A N 1
ATOM 1392 C CA . GLU A 1 177 ? 1.684 24.474 18.826 1.00 37.41 177 GLU A CA 1
ATOM 1393 C C . GLU A 1 177 ? 0.262 24.868 18.384 1.00 37.41 177 GLU A C 1
ATOM 1395 O O . GLU A 1 177 ? -0.059 24.719 17.181 1.00 37.41 177 GLU A O 1
#

Solvent-accessible surface area (backbone atoms only — not comparable to full-atom values): 10834 Å² total; per-residue (Å²): 141,79,83,82,76,77,73,76,80,47,78,56,73,78,49,72,68,28,50,60,36,40,67,56,23,40,68,66,61,44,49,26,53,60,45,12,40,55,62,23,94,63,48,64,42,54,75,44,21,45,41,53,70,69,60,45,50,53,34,35,76,70,64,77,37,94,56,87,84,51,51,25,63,78,5,39,19,40,29,47,34,36,42,56,96,90,40,78,51,85,59,66,72,52,35,54,48,48,44,54,16,40,52,54,20,16,49,78,66,54,42,75,69,46,53,28,57,74,41,94,66,83,59,30,59,42,35,35,31,52,46,64,88,86,55,59,83,76,75,75,68,87,69,83,81,91,84,82,87,86,82,88,81,87,86,80,84,77,79,84,73,77,59,60,72,80,58,67,66,78,81,76,82,88,85,82,132